Protein AF-A0A3M1Y0R7-F1 (afdb_monomer)

Sequence (346 aa):
MGFRPLVYRLARARGLTGWVSNGTDGVHIEIDGNTSVAEALLADIRSACPPTARITGHEITAAPVGAEYPDFRIVESTANVSVSLLLTPDIALCPRCRQELTEAGNRREGYPFVTCTQCGPRYSIIRDLPYDRPLTTMAPFALCVDCQTEYDDPADRRFFSQTNSCPHCAVPLRWTVAGNAPQTGEAEDLIAAAVDSLEAGNIVAVKGIGGYLLCCDATRPGPVARLRSRKQRPAKPFAVLYPDLGMLAGDVALTPAARPLLTGPVSPVLLLPLRPQPQHVDAEGVAPGLDHLGVMLPYAPLLQRLSSRFGRPLVATSANVSGSPMIHRDATAQQELAGLADAWLG

Radius of gyration: 22.74 Å; Cα contacts (8 Å, |Δi|>4): 669; chains: 1; bounding box: 57×39×67 Å

Structure (mmCIF, N/CA/C/O backbone):
data_AF-A0A3M1Y0R7-F1
#
_entry.id   AF-A0A3M1Y0R7-F1
#
loop_
_atom_site.group_PDB
_atom_site.id
_atom_site.type_symbol
_atom_site.label_atom_id
_atom_site.label_alt_id
_atom_site.label_comp_id
_atom_site.label_asym_id
_atom_site.label_entity_id
_atom_site.label_seq_id
_atom_site.pdbx_PDB_ins_code
_atom_site.Cartn_x
_atom_site.Cartn_y
_atom_site.Cartn_z
_atom_site.occupancy
_atom_site.B_iso_or_equiv
_atom_site.auth_seq_id
_atom_site.auth_comp_id
_atom_site.auth_asym_id
_atom_site.auth_atom_id
_atom_site.pdbx_PDB_model_num
ATOM 1 N N . MET A 1 1 ? 10.231 -2.051 -9.528 1.00 75.06 1 MET A N 1
ATOM 2 C CA . MET A 1 1 ? 10.866 -0.740 -9.246 1.00 75.06 1 MET A CA 1
ATOM 3 C C . MET A 1 1 ? 10.990 0.176 -10.464 1.00 75.06 1 MET A C 1
ATOM 5 O O . MET A 1 1 ? 11.596 1.229 -10.348 1.00 75.06 1 MET A O 1
ATOM 9 N N . GLY A 1 2 ? 10.426 -0.181 -11.628 1.00 80.12 2 GLY A N 1
ATOM 10 C CA . GLY A 1 2 ? 10.527 0.672 -12.820 1.00 80.12 2 GLY A CA 1
ATOM 11 C C . GLY A 1 2 ? 11.930 0.739 -13.434 1.00 80.12 2 GLY A C 1
ATOM 12 O O . GLY A 1 2 ? 12.226 1.704 -14.125 1.00 80.12 2 GLY A O 1
ATOM 13 N N . PHE A 1 3 ? 12.785 -0.263 -13.191 1.00 88.06 3 PHE A N 1
ATOM 14 C CA . PHE A 1 3 ? 14.168 -0.266 -13.683 1.00 88.06 3 PHE A CA 1
ATOM 15 C C . PHE A 1 3 ? 14.236 -0.401 -15.214 1.00 88.06 3 PHE A C 1
ATOM 17 O O . PHE A 1 3 ? 14.883 0.413 -15.857 1.00 88.06 3 PHE A O 1
ATOM 24 N N . ARG A 1 4 ? 13.487 -1.341 -15.815 1.00 90.31 4 ARG A N 1
ATOM 25 C CA . ARG A 1 4 ? 13.365 -1.473 -17.284 1.00 90.31 4 ARG A CA 1
ATOM 26 C C . ARG A 1 4 ? 12.913 -0.152 -17.956 1.00 90.31 4 ARG A C 1
ATOM 28 O O . ARG A 1 4 ? 13.639 0.333 -18.818 1.00 90.31 4 ARG A O 1
ATOM 35 N N . PRO A 1 5 ? 11.824 0.512 -17.501 1.00 89.25 5 PRO A N 1
ATOM 36 C CA . PRO A 1 5 ? 11.472 1.876 -17.918 1.00 89.25 5 PRO A CA 1
ATOM 37 C C . PRO A 1 5 ? 12.583 2.919 -17.806 1.00 89.25 5 PRO A C 1
ATOM 39 O O . PRO A 1 5 ? 12.725 3.760 -18.689 1.00 89.25 5 PRO A O 1
ATOM 42 N N . LEU A 1 6 ? 13.343 2.907 -16.705 1.00 90.94 6 LEU A N 1
ATOM 43 C CA . LEU A 1 6 ? 14.446 3.843 -16.501 1.00 90.94 6 LEU A CA 1
ATOM 44 C C . LEU A 1 6 ? 15.524 3.647 -17.566 1.00 90.94 6 LEU A C 1
ATOM 46 O O . LEU A 1 6 ? 15.875 4.606 -18.246 1.00 90.94 6 LEU A O 1
ATOM 50 N N . VAL A 1 7 ? 16.005 2.411 -17.722 1.00 93.81 7 VAL A N 1
ATOM 51 C CA . VAL A 1 7 ? 17.047 2.061 -18.696 1.00 93.81 7 VAL A CA 1
ATOM 52 C C . VAL A 1 7 ? 16.595 2.412 -20.107 1.00 93.81 7 VAL A C 1
ATOM 54 O O . VAL A 1 7 ? 17.333 3.079 -20.821 1.00 93.81 7 VAL A O 1
ATOM 57 N N . TYR A 1 8 ? 15.361 2.053 -20.475 1.00 93.88 8 TYR A N 1
ATOM 58 C CA . TYR A 1 8 ? 14.787 2.392 -21.776 1.00 93.88 8 TYR A CA 1
ATOM 59 C C . TYR A 1 8 ? 14.847 3.897 -22.061 1.00 93.88 8 TYR A C 1
ATOM 61 O O . TYR A 1 8 ? 15.348 4.311 -23.105 1.00 93.88 8 TYR A O 1
ATOM 69 N N . ARG A 1 9 ? 14.380 4.738 -21.127 1.00 92.62 9 ARG A N 1
ATOM 70 C CA . ARG A 1 9 ? 14.390 6.196 -21.321 1.00 92.62 9 ARG A CA 1
ATOM 71 C C . ARG A 1 9 ? 15.806 6.751 -21.445 1.00 92.62 9 ARG A C 1
ATOM 73 O O . ARG A 1 9 ? 16.037 7.600 -22.299 1.00 92.62 9 ARG A O 1
ATOM 80 N N . LEU A 1 10 ? 16.737 6.276 -20.617 1.00 94.56 10 LEU A N 1
ATOM 81 C CA . LEU A 1 10 ? 18.133 6.720 -20.651 1.00 94.56 10 LEU A CA 1
ATOM 82 C C . LEU A 1 10 ? 18.826 6.305 -21.954 1.00 94.56 10 LEU A C 1
ATOM 84 O O . LEU A 1 10 ? 19.462 7.136 -22.596 1.00 94.56 10 LEU A O 1
ATOM 88 N N . ALA A 1 11 ? 18.643 5.059 -22.392 1.00 94.44 11 ALA A N 1
ATOM 89 C CA . ALA A 1 11 ? 19.196 4.568 -23.648 1.00 94.44 11 ALA A CA 1
ATOM 90 C C . ALA A 1 11 ? 18.662 5.365 -24.849 1.00 94.44 11 ALA A C 1
ATOM 92 O O . ALA A 1 11 ? 19.442 5.850 -25.669 1.00 94.44 11 ALA A O 1
ATOM 93 N N . ARG A 1 12 ? 17.344 5.607 -24.900 1.00 93.00 12 ARG A N 1
ATOM 94 C CA . ARG A 1 12 ? 16.712 6.428 -25.946 1.00 93.00 12 ARG A CA 1
ATOM 95 C C . ARG A 1 12 ? 17.199 7.876 -25.933 1.00 93.00 12 ARG A C 1
ATOM 97 O O . ARG A 1 12 ? 17.453 8.424 -27.000 1.00 93.00 12 ARG A O 1
ATOM 104 N N . ALA A 1 13 ? 17.371 8.484 -24.758 1.00 92.50 13 ALA A N 1
ATOM 105 C CA . ALA A 1 13 ? 17.893 9.848 -24.635 1.00 92.50 13 ALA A CA 1
ATOM 106 C C . ALA A 1 13 ? 19.333 9.984 -25.164 1.00 92.50 13 ALA A C 1
ATOM 108 O O . ALA A 1 13 ? 19.720 11.055 -25.626 1.00 92.50 13 ALA A O 1
ATOM 109 N N . ARG A 1 14 ? 20.107 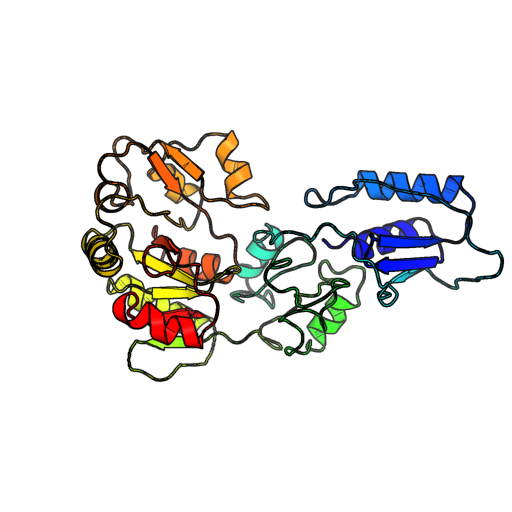8.894 -25.133 1.00 93.19 14 ARG A N 1
ATOM 110 C CA . ARG A 1 14 ? 21.469 8.812 -25.681 1.00 93.19 14 ARG A CA 1
ATOM 111 C C . ARG A 1 14 ? 21.518 8.350 -27.143 1.00 93.19 14 ARG A C 1
ATOM 113 O O . ARG A 1 14 ? 22.609 8.222 -27.687 1.00 93.19 14 ARG A O 1
ATOM 120 N N . GLY A 1 15 ? 20.369 8.092 -27.773 1.00 93.38 15 GLY A N 1
ATOM 121 C CA . GLY A 1 15 ? 20.300 7.576 -29.142 1.00 93.38 15 GLY A CA 1
ATOM 122 C C . GLY A 1 15 ? 20.846 6.153 -29.297 1.00 93.38 15 GLY A C 1
ATOM 123 O O . GLY A 1 15 ? 21.260 5.789 -30.391 1.00 93.38 15 GLY A O 1
ATOM 124 N N . LEU A 1 16 ? 20.876 5.370 -28.215 1.00 94.19 16 LEU A N 1
ATOM 125 C CA . LEU A 1 16 ? 21.361 3.991 -28.236 1.00 94.19 16 LEU A CA 1
ATOM 126 C C . LEU A 1 16 ? 20.300 3.044 -28.799 1.00 94.19 16 LEU A C 1
ATOM 128 O O . LEU A 1 16 ? 19.096 3.281 -28.656 1.00 94.19 16 LEU A O 1
ATOM 132 N N . THR A 1 17 ? 20.771 1.953 -29.390 1.00 94.06 17 THR A N 1
ATOM 133 C CA . THR A 1 17 ? 19.993 0.799 -29.851 1.00 94.06 17 THR A CA 1
ATOM 134 C C . THR A 1 17 ? 20.375 -0.428 -29.022 1.00 94.06 17 THR A C 1
ATOM 136 O O . THR A 1 17 ? 21.456 -0.454 -28.432 1.00 94.06 17 THR A O 1
ATOM 139 N N . GLY A 1 18 ? 19.463 -1.392 -28.871 1.00 93.56 18 GLY A N 1
ATOM 140 C CA . GLY A 1 18 ? 19.661 -2.547 -27.990 1.00 93.56 18 GLY A CA 1
ATOM 141 C C . GLY A 1 18 ? 18.400 -3.005 -27.263 1.00 93.56 18 GLY A C 1
ATOM 142 O O . GLY A 1 18 ? 17.274 -2.819 -27.734 1.00 93.56 18 GLY A O 1
ATOM 143 N N . TRP A 1 19 ? 18.563 -3.595 -26.082 1.00 93.56 19 TRP A N 1
ATOM 144 C CA . TRP A 1 19 ? 17.434 -4.040 -25.276 1.00 93.56 19 TRP A CA 1
ATOM 145 C C . TRP A 1 19 ? 17.707 -4.048 -23.770 1.00 93.56 19 TRP A C 1
ATOM 147 O O . TRP A 1 19 ? 18.843 -4.035 -23.302 1.00 93.56 19 TRP A O 1
ATOM 157 N N . VAL A 1 20 ? 16.624 -4.080 -22.992 1.00 93.81 20 VAL A N 1
ATOM 158 C CA . VAL A 1 20 ? 16.647 -4.337 -21.548 1.00 93.81 20 VAL A CA 1
ATOM 159 C C . VAL A 1 20 ? 15.619 -5.399 -21.171 1.00 93.81 20 VAL A C 1
ATOM 161 O O . VAL A 1 20 ? 14.480 -5.365 -21.642 1.00 93.81 20 VAL A O 1
ATOM 164 N N . SER A 1 21 ? 16.006 -6.319 -20.289 1.00 89.75 21 SER A N 1
ATOM 165 C CA . SER A 1 21 ? 15.162 -7.419 -19.818 1.00 89.75 21 SER A CA 1
ATOM 166 C C . SER A 1 21 ? 15.374 -7.711 -18.330 1.00 89.75 21 SER A C 1
ATOM 168 O O . SER A 1 21 ? 16.429 -7.409 -17.769 1.00 89.75 21 SER A O 1
ATOM 170 N N . ASN A 1 22 ? 14.367 -8.287 -17.668 1.00 84.44 22 ASN A N 1
ATOM 171 C CA . ASN A 1 22 ? 14.551 -8.860 -16.333 1.00 84.44 22 ASN A CA 1
ATOM 172 C C . ASN A 1 22 ? 14.991 -10.324 -16.480 1.00 84.44 22 ASN A C 1
ATOM 174 O O . ASN A 1 22 ? 14.359 -11.082 -17.208 1.00 84.44 22 ASN A O 1
ATOM 178 N N . GLY A 1 23 ? 16.023 -10.725 -15.743 1.00 80.94 23 GLY A N 1
ATOM 179 C CA . GLY A 1 23 ? 16.415 -12.123 -15.561 1.00 80.94 23 GLY A CA 1
ATOM 180 C C . GLY A 1 23 ? 16.156 -12.600 -14.131 1.00 80.94 23 GLY A C 1
ATOM 181 O O . GLY A 1 23 ? 15.596 -11.878 -13.302 1.00 80.94 23 GLY A O 1
ATOM 182 N N . THR A 1 24 ? 16.586 -13.822 -13.822 1.00 77.62 24 THR A N 1
ATOM 183 C CA . THR A 1 24 ? 16.519 -14.415 -12.471 1.00 77.62 24 THR A CA 1
ATOM 184 C C . THR A 1 24 ? 17.716 -14.055 -11.583 1.00 77.62 24 THR A C 1
ATOM 186 O O . THR A 1 24 ? 17.757 -14.427 -10.411 1.00 77.62 24 THR A O 1
ATOM 189 N N . ASP A 1 25 ? 18.680 -13.319 -12.124 1.00 81.88 25 ASP A N 1
ATOM 190 C CA . ASP A 1 25 ? 19.950 -12.884 -11.531 1.00 81.88 25 ASP A CA 1
ATOM 191 C C . ASP A 1 25 ? 20.160 -11.358 -11.613 1.00 81.88 25 ASP A C 1
ATOM 193 O O . ASP A 1 25 ? 21.101 -10.825 -11.029 1.00 81.88 25 ASP A O 1
ATOM 197 N N . GLY A 1 26 ? 19.261 -10.622 -12.273 1.00 84.69 26 GLY A N 1
ATOM 198 C CA . GLY A 1 26 ? 19.310 -9.166 -12.310 1.00 84.69 26 GLY A CA 1
ATOM 199 C C . GLY A 1 26 ? 18.540 -8.556 -13.472 1.00 84.69 26 GLY A C 1
ATOM 200 O O . GLY A 1 26 ? 17.556 -9.108 -13.963 1.00 84.69 26 GLY A O 1
ATOM 201 N N . VAL A 1 27 ? 18.985 -7.372 -13.885 1.00 88.88 27 VAL A N 1
ATOM 202 C CA . VAL A 1 27 ? 18.524 -6.704 -15.104 1.00 88.88 27 VAL A CA 1
ATOM 203 C C . VAL A 1 27 ? 19.630 -6.833 -16.137 1.00 88.88 27 VAL A C 1
ATOM 205 O O . VAL A 1 27 ? 20.755 -6.411 -15.876 1.00 88.88 27 VAL A O 1
ATOM 208 N N . HIS A 1 28 ? 19.291 -7.380 -17.298 1.00 91.62 28 HIS A N 1
ATOM 209 C CA . HIS A 1 28 ? 20.201 -7.532 -18.429 1.00 91.62 28 HIS A CA 1
ATOM 210 C C . HIS A 1 28 ? 19.982 -6.389 -19.406 1.00 91.62 28 HIS A C 1
ATOM 212 O O . HIS A 1 28 ? 18.836 -6.031 -19.695 1.00 91.62 28 HIS A O 1
ATOM 218 N N . ILE A 1 29 ? 21.076 -5.792 -19.865 1.00 93.81 29 ILE A N 1
ATOM 219 C CA . ILE A 1 29 ? 21.077 -4.659 -20.786 1.00 93.81 29 ILE A CA 1
ATOM 220 C C . ILE A 1 29 ? 22.089 -4.972 -21.876 1.00 93.81 29 ILE A C 1
ATOM 222 O O . ILE A 1 29 ? 23.258 -5.198 -21.572 1.00 93.81 29 ILE A O 1
ATOM 226 N N . GLU A 1 30 ? 21.650 -4.928 -23.123 1.00 93.44 30 GLU A N 1
ATOM 227 C CA . GLU A 1 30 ? 22.532 -4.994 -24.281 1.00 93.44 30 GLU A CA 1
ATOM 228 C C . GLU A 1 30 ? 22.371 -3.714 -25.092 1.00 93.44 30 GLU A C 1
ATOM 230 O O . GLU A 1 30 ? 21.258 -3.208 -25.244 1.00 93.44 30 GLU A O 1
ATOM 235 N N . ILE A 1 31 ? 23.484 -3.163 -25.567 1.00 93.19 31 ILE A N 1
ATOM 236 C CA . ILE A 1 31 ? 23.508 -1.950 -26.380 1.00 93.19 31 ILE A CA 1
ATOM 237 C C . ILE A 1 31 ? 24.529 -2.082 -27.501 1.00 93.19 31 ILE A C 1
ATOM 239 O O . ILE A 1 31 ? 25.596 -2.665 -27.301 1.00 93.19 31 ILE A O 1
ATOM 243 N N . ASP A 1 32 ? 24.247 -1.442 -28.630 1.00 90.25 32 ASP A N 1
ATOM 244 C CA . ASP A 1 32 ? 25.264 -1.203 -29.647 1.00 90.25 32 ASP A CA 1
ATOM 245 C C . ASP A 1 32 ? 26.199 -0.083 -29.182 1.00 90.25 32 ASP A C 1
ATOM 247 O O . ASP A 1 32 ? 25.781 1.045 -28.898 1.00 90.25 32 ASP A O 1
ATOM 251 N N . GLY A 1 33 ? 27.491 -0.387 -29.091 1.00 88.19 33 GLY A N 1
ATOM 252 C CA . GLY A 1 33 ? 28.496 0.586 -28.688 1.00 88.19 33 GLY A CA 1
ATOM 253 C C . GLY A 1 33 ? 29.790 -0.045 -28.194 1.00 88.19 33 GLY A C 1
ATOM 254 O O . GLY A 1 33 ? 29.957 -1.260 -28.159 1.00 88.19 33 GLY A O 1
ATOM 255 N N . ASN A 1 34 ? 30.730 0.814 -27.806 1.00 90.00 34 ASN A N 1
ATOM 256 C CA . ASN A 1 34 ? 31.957 0.395 -27.135 1.00 90.00 34 ASN A CA 1
ATOM 257 C C . ASN A 1 34 ? 31.814 0.514 -25.607 1.00 90.00 34 ASN A C 1
ATOM 259 O O . ASN A 1 34 ? 30.833 1.055 -25.092 1.00 90.00 34 ASN A O 1
ATOM 263 N N . THR A 1 35 ? 32.831 0.063 -24.874 1.00 91.06 35 THR A N 1
ATOM 264 C CA . THR A 1 35 ? 32.852 0.105 -23.404 1.00 91.06 35 THR A CA 1
ATOM 265 C C . THR A 1 35 ? 32.584 1.501 -22.835 1.00 91.06 35 THR A C 1
ATOM 267 O O . THR A 1 35 ? 31.848 1.624 -21.864 1.00 91.06 35 THR A O 1
ATOM 270 N N . SER A 1 36 ? 33.092 2.565 -23.466 1.00 94.06 36 SER A N 1
ATOM 271 C CA . SER A 1 36 ? 32.875 3.942 -22.996 1.00 94.06 36 SER A CA 1
ATOM 272 C C . SER A 1 36 ? 31.401 4.361 -23.079 1.00 94.06 36 SER A C 1
ATOM 274 O O . SER A 1 36 ? 30.894 5.041 -22.185 1.00 94.06 36 SER A O 1
ATOM 276 N N . VAL A 1 37 ? 30.681 3.914 -24.114 1.00 94.19 37 VAL A N 1
ATOM 277 C CA . VAL A 1 37 ? 29.232 4.136 -24.237 1.00 94.19 37 VAL A CA 1
ATOM 278 C C . VAL A 1 37 ? 28.473 3.407 -23.123 1.00 94.19 37 VAL A C 1
ATOM 280 O O . VAL A 1 37 ? 27.592 4.002 -22.496 1.00 94.19 37 VAL A O 1
ATOM 283 N N . ALA A 1 38 ? 28.848 2.157 -22.833 1.00 93.94 38 ALA A N 1
ATOM 284 C CA . ALA A 1 38 ? 28.246 1.361 -21.762 1.00 93.94 38 ALA A CA 1
ATOM 285 C C . ALA A 1 38 ? 28.494 1.964 -20.370 1.00 93.94 38 ALA A C 1
ATOM 287 O O . ALA A 1 38 ? 27.564 2.094 -19.572 1.00 93.94 38 ALA A O 1
ATOM 288 N N . GLU A 1 39 ? 29.723 2.400 -20.090 1.00 95.56 39 GLU A N 1
ATOM 289 C CA . GLU A 1 39 ? 30.086 3.067 -18.835 1.00 95.56 39 GLU A CA 1
ATOM 290 C C . GLU A 1 39 ? 29.300 4.363 -18.626 1.00 95.56 39 GLU A C 1
ATOM 292 O O . GLU A 1 39 ? 28.837 4.645 -17.517 1.00 95.56 39 GLU A O 1
ATOM 297 N N . ALA A 1 40 ? 29.097 5.138 -19.691 1.00 95.62 40 ALA A N 1
ATOM 298 C CA . ALA A 1 40 ? 28.347 6.380 -19.607 1.00 95.62 40 ALA A CA 1
ATOM 299 C C . ALA A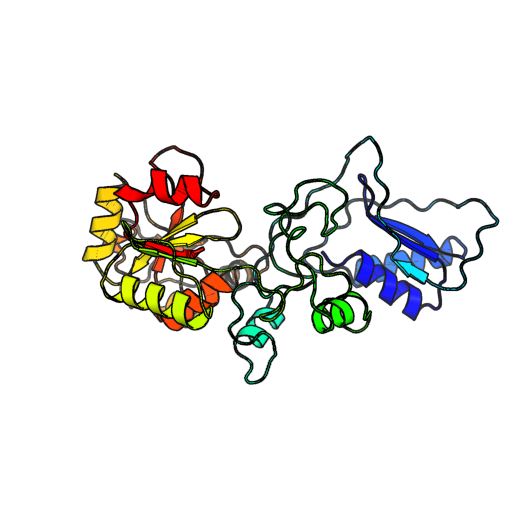 1 40 ? 26.843 6.143 -19.376 1.00 95.62 40 ALA A C 1
ATOM 301 O O . ALA A 1 40 ? 26.234 6.846 -18.569 1.00 95.62 40 ALA A O 1
ATOM 302 N N . LEU A 1 41 ? 26.246 5.123 -20.008 1.00 96.12 41 LEU A N 1
ATOM 303 C CA . LEU A 1 41 ? 24.870 4.711 -19.705 1.00 96.12 41 LEU A CA 1
ATOM 304 C C . LEU A 1 41 ? 24.738 4.230 -18.250 1.00 96.12 41 LEU A C 1
ATOM 306 O O . LEU A 1 41 ? 23.785 4.590 -17.560 1.00 96.12 41 LEU A O 1
ATOM 310 N N . LEU A 1 42 ? 25.701 3.451 -17.754 1.00 95.00 42 LEU A N 1
ATOM 311 C CA . LEU A 1 42 ? 25.715 2.999 -16.364 1.00 95.00 42 LEU A CA 1
ATOM 312 C C . LEU A 1 42 ? 25.807 4.171 -15.374 1.00 95.00 42 LEU A C 1
ATOM 314 O O . LEU A 1 42 ? 25.147 4.142 -14.331 1.00 95.00 42 LEU A O 1
ATOM 318 N N . ALA A 1 43 ? 26.609 5.193 -15.678 1.00 94.50 43 ALA A N 1
ATOM 319 C CA . ALA A 1 43 ? 26.705 6.399 -14.858 1.00 94.50 43 ALA A CA 1
ATOM 320 C C . ALA A 1 43 ? 25.347 7.114 -14.754 1.00 94.50 43 ALA A C 1
ATOM 322 O O . ALA A 1 43 ? 24.914 7.445 -13.645 1.00 94.50 43 ALA A O 1
ATOM 323 N N . ASP A 1 44 ? 24.634 7.258 -15.874 1.00 94.62 44 ASP A N 1
ATOM 324 C CA . ASP A 1 44 ? 23.283 7.824 -15.892 1.00 94.62 44 ASP A CA 1
ATOM 325 C C . ASP A 1 44 ? 22.298 6.968 -15.089 1.00 94.62 44 ASP A C 1
ATOM 327 O O . ASP A 1 44 ? 21.529 7.497 -14.287 1.00 94.62 44 ASP A O 1
ATOM 331 N N . ILE A 1 45 ? 22.342 5.640 -15.253 1.00 94.12 45 ILE A N 1
ATOM 332 C CA . ILE A 1 45 ? 21.486 4.705 -14.508 1.00 94.12 45 ILE A CA 1
ATOM 333 C C . ILE A 1 45 ? 21.707 4.865 -13.002 1.00 94.12 45 ILE A C 1
ATOM 335 O O . ILE A 1 45 ? 20.742 4.917 -12.239 1.00 94.12 45 ILE A O 1
ATOM 339 N N . ARG A 1 46 ? 22.965 4.969 -12.558 1.00 92.19 46 ARG A N 1
ATOM 340 C CA . ARG A 1 46 ? 23.304 5.180 -11.143 1.00 92.19 46 ARG A CA 1
ATOM 341 C C . ARG A 1 46 ? 22.804 6.524 -10.630 1.00 92.19 46 ARG A C 1
ATOM 343 O O . ARG A 1 46 ? 22.286 6.582 -9.519 1.00 92.19 46 ARG A O 1
ATOM 350 N N . SER A 1 47 ? 22.941 7.579 -11.431 1.00 91.12 47 SER A N 1
ATOM 351 C CA . SER A 1 47 ? 22.502 8.929 -11.070 1.00 91.12 47 SER A CA 1
ATOM 352 C C . SER A 1 47 ? 20.976 9.046 -10.989 1.00 91.12 47 SER A C 1
ATOM 354 O O . SER A 1 47 ? 20.448 9.659 -10.064 1.00 91.12 47 SER A O 1
ATOM 356 N N . ALA A 1 48 ? 20.258 8.412 -11.917 1.00 89.50 48 ALA A N 1
ATOM 357 C CA . ALA A 1 48 ? 18.804 8.493 -12.037 1.00 89.50 48 ALA A CA 1
ATOM 358 C C . ALA A 1 48 ? 18.052 7.350 -11.323 1.00 89.50 48 ALA A C 1
ATOM 360 O O . ALA A 1 48 ? 16.831 7.221 -11.465 1.00 89.50 48 ALA A O 1
ATOM 361 N N . CYS A 1 49 ? 18.761 6.501 -10.572 1.00 84.25 49 CYS A N 1
ATOM 362 C CA . CYS A 1 49 ? 18.180 5.360 -9.876 1.00 84.25 49 CYS A CA 1
ATOM 363 C C . CYS A 1 49 ? 17.118 5.832 -8.858 1.00 84.25 49 CYS A C 1
ATOM 365 O O . CYS A 1 49 ? 17.400 6.720 -8.048 1.00 84.25 49 CYS A O 1
ATOM 367 N N . PRO A 1 50 ? 15.896 5.262 -8.855 1.00 75.62 50 PRO A N 1
ATOM 368 C CA . PRO A 1 50 ? 14.885 5.610 -7.867 1.00 75.62 50 PRO A CA 1
ATOM 369 C C . PRO A 1 50 ? 15.409 5.395 -6.440 1.00 75.62 50 PRO A C 1
ATOM 371 O O . PRO A 1 50 ? 16.113 4.415 -6.213 1.00 75.62 50 PRO A O 1
ATOM 374 N N . PRO A 1 51 ? 14.987 6.196 -5.443 1.00 72.81 51 PRO A N 1
ATOM 375 C CA . PRO A 1 51 ? 15.408 6.016 -4.046 1.00 72.81 51 PRO A CA 1
ATOM 376 C C . PRO A 1 51 ? 15.104 4.630 -3.459 1.00 72.81 51 PRO A C 1
ATOM 378 O O . PRO A 1 51 ? 15.689 4.225 -2.461 1.00 72.81 51 PRO A O 1
ATOM 381 N N . THR A 1 52 ? 14.158 3.907 -4.058 1.00 75.50 52 THR A N 1
ATOM 382 C CA . THR A 1 52 ? 13.787 2.543 -3.669 1.00 75.50 52 THR A CA 1
ATOM 383 C C . THR A 1 52 ? 14.689 1.474 -4.281 1.00 75.50 52 THR A C 1
ATOM 385 O O . THR A 1 52 ? 14.666 0.336 -3.822 1.00 75.50 52 THR A O 1
ATOM 388 N N . ALA A 1 53 ? 15.492 1.818 -5.290 1.00 83.00 53 ALA A N 1
ATOM 389 C CA . ALA A 1 53 ? 16.364 0.903 -6.000 1.00 83.00 53 ALA A CA 1
ATOM 390 C C . ALA A 1 53 ? 17.818 1.014 -5.533 1.00 83.00 53 ALA A C 1
ATOM 392 O O . ALA A 1 53 ? 18.377 2.097 -5.386 1.00 83.00 53 ALA A O 1
ATOM 393 N N . ARG A 1 54 ? 18.445 -0.145 -5.322 1.00 83.19 54 ARG A N 1
ATOM 394 C CA . ARG A 1 54 ? 19.847 -0.257 -4.922 1.00 83.19 54 ARG A CA 1
ATOM 395 C C . ARG A 1 54 ? 20.556 -1.233 -5.848 1.00 83.19 54 ARG A C 1
ATOM 397 O O . ARG A 1 54 ? 20.208 -2.408 -5.886 1.00 83.19 54 ARG A O 1
ATOM 404 N N . ILE A 1 55 ? 21.553 -0.734 -6.568 1.00 87.38 55 ILE A N 1
ATOM 405 C CA . ILE A 1 55 ? 22.432 -1.547 -7.411 1.00 87.38 55 ILE A CA 1
ATOM 406 C C . ILE A 1 55 ? 23.505 -2.150 -6.498 1.00 87.38 55 ILE A C 1
ATOM 408 O O . ILE A 1 55 ? 24.241 -1.413 -5.842 1.00 87.38 55 ILE A O 1
ATOM 412 N N . THR A 1 56 ? 23.557 -3.479 -6.402 1.00 87.81 56 THR A N 1
ATOM 413 C CA . THR A 1 56 ? 24.503 -4.212 -5.536 1.00 87.81 56 THR A CA 1
ATOM 414 C C . THR A 1 56 ? 25.776 -4.633 -6.263 1.00 87.81 56 THR A C 1
ATOM 416 O O . THR A 1 56 ? 26.814 -4.786 -5.629 1.00 87.81 56 THR A O 1
ATOM 419 N N . GLY A 1 57 ? 25.703 -4.785 -7.583 1.00 89.56 57 GLY A N 1
ATOM 420 C CA . GLY A 1 57 ? 26.804 -5.160 -8.456 1.00 89.56 57 GLY A CA 1
ATOM 421 C C . GLY A 1 57 ? 26.479 -4.792 -9.900 1.00 89.56 57 GLY A C 1
ATOM 422 O O . GLY A 1 57 ? 25.342 -4.442 -10.218 1.00 89.56 57 GLY A O 1
ATOM 423 N N . HIS A 1 58 ? 27.494 -4.814 -10.752 1.00 92.81 58 HIS A N 1
ATOM 424 C CA . HIS A 1 58 ? 27.363 -4.671 -12.199 1.00 92.81 58 HIS A CA 1
ATOM 425 C C . HIS A 1 58 ? 28.565 -5.348 -12.851 1.00 92.81 58 HIS A C 1
ATOM 427 O O . HIS A 1 58 ? 29.643 -5.390 -12.256 1.00 92.81 58 HIS A O 1
ATOM 433 N N . GLU A 1 59 ? 28.375 -5.819 -14.072 1.00 93.44 59 GLU A N 1
ATOM 434 C CA . GLU A 1 59 ? 29.425 -6.346 -14.929 1.00 93.44 59 GLU A CA 1
ATOM 435 C C . GLU A 1 59 ? 29.164 -5.828 -16.345 1.00 93.44 59 GLU A C 1
ATOM 437 O O . GLU A 1 59 ? 28.009 -5.683 -16.746 1.00 93.44 59 GLU A O 1
ATOM 442 N N . ILE A 1 60 ? 30.226 -5.485 -17.072 1.00 94.06 60 ILE A N 1
ATOM 443 C CA . ILE A 1 60 ? 30.151 -5.070 -18.474 1.00 94.06 60 ILE A CA 1
ATOM 444 C C . ILE A 1 60 ? 31.036 -6.028 -19.258 1.00 94.06 60 ILE A C 1
ATOM 446 O O . ILE A 1 60 ? 32.242 -6.098 -19.020 1.00 94.06 60 ILE A O 1
ATOM 450 N N . THR A 1 61 ? 30.438 -6.749 -20.197 1.00 92.62 61 THR A N 1
ATOM 451 C CA . THR A 1 61 ? 31.127 -7.688 -21.083 1.00 92.62 61 THR A CA 1
ATOM 452 C C . THR A 1 61 ? 30.805 -7.359 -22.536 1.00 92.62 61 THR A C 1
ATOM 454 O O . THR A 1 61 ? 29.787 -6.739 -22.841 1.00 92.62 61 THR A O 1
ATOM 457 N N . ALA A 1 62 ? 31.704 -7.731 -23.447 1.00 90.50 62 ALA A N 1
ATOM 458 C CA . ALA A 1 62 ? 31.447 -7.595 -24.873 1.00 90.50 62 ALA A CA 1
ATOM 459 C C . ALA A 1 62 ? 30.480 -8.697 -25.329 1.00 90.50 62 ALA A C 1
ATOM 461 O O . ALA A 1 62 ? 30.758 -9.882 -25.133 1.00 90.50 62 ALA A O 1
ATOM 462 N N . ALA A 1 63 ? 29.368 -8.305 -25.948 1.00 85.00 63 ALA A N 1
ATOM 463 C CA . ALA A 1 63 ? 28.459 -9.230 -26.615 1.00 85.00 63 ALA A CA 1
ATOM 464 C C . ALA A 1 63 ? 29.042 -9.694 -27.971 1.00 85.00 63 ALA A C 1
ATOM 466 O O . ALA A 1 63 ? 29.902 -9.009 -28.539 1.00 85.00 63 ALA A O 1
ATOM 467 N N . PRO A 1 64 ? 28.613 -10.854 -28.507 1.00 80.44 64 PRO A N 1
ATOM 468 C CA . PRO A 1 64 ? 29.024 -11.307 -29.833 1.00 80.44 64 PRO A CA 1
ATOM 469 C C . PRO A 1 64 ? 28.704 -10.273 -30.922 1.00 80.44 64 PRO A C 1
ATOM 471 O O . PRO A 1 64 ? 27.609 -9.720 -30.973 1.00 80.44 64 PRO A O 1
ATOM 474 N N . VAL A 1 65 ? 29.657 -10.044 -31.826 1.00 68.69 65 VAL A N 1
ATOM 475 C CA . VAL A 1 65 ? 29.483 -9.133 -32.966 1.00 68.69 65 VAL A CA 1
ATOM 476 C C . VAL A 1 65 ? 28.462 -9.727 -33.944 1.00 68.69 65 VAL A C 1
ATOM 478 O O . VAL A 1 65 ? 28.638 -10.863 -34.382 1.00 68.69 65 VAL A O 1
ATOM 481 N N . GLY A 1 66 ? 27.430 -8.961 -34.314 1.00 65.00 66 GLY A N 1
ATOM 482 C CA . GLY A 1 66 ? 26.482 -9.339 -35.374 1.00 65.00 66 GLY A CA 1
ATOM 483 C C . GLY A 1 66 ? 24.999 -9.157 -35.051 1.00 65.00 66 GLY A C 1
ATOM 484 O O . GLY A 1 66 ? 24.172 -9.388 -35.930 1.00 65.00 66 GLY A O 1
ATOM 485 N N . ALA A 1 67 ? 24.644 -8.743 -33.833 1.00 71.44 67 ALA A N 1
ATOM 486 C CA . ALA A 1 67 ? 23.303 -8.242 -33.564 1.00 71.44 67 ALA A CA 1
ATOM 487 C C . ALA A 1 67 ? 23.201 -6.794 -34.066 1.00 71.44 67 ALA A C 1
ATOM 489 O O . ALA A 1 67 ? 24.003 -5.952 -33.680 1.00 71.44 67 ALA A O 1
ATOM 490 N N . GLU A 1 68 ? 22.248 -6.520 -34.955 1.00 78.00 68 GLU A N 1
ATOM 491 C CA . GLU A 1 68 ? 21.867 -5.154 -35.314 1.00 78.00 68 GLU A CA 1
ATOM 492 C C . GLU A 1 68 ? 20.525 -4.844 -34.662 1.00 78.00 68 GLU A C 1
ATOM 494 O O . GLU A 1 68 ? 19.525 -5.532 -34.901 1.00 78.00 68 GLU A O 1
ATOM 499 N N . TYR A 1 69 ? 20.495 -3.794 -33.845 1.00 85.25 69 TYR A N 1
ATOM 500 C CA . TYR A 1 69 ? 19.274 -3.346 -33.200 1.00 85.25 69 TYR A CA 1
ATOM 501 C C . TYR A 1 69 ? 18.737 -2.101 -33.920 1.00 85.25 69 TYR A C 1
ATOM 503 O O . TYR A 1 69 ? 19.411 -1.074 -33.962 1.00 85.25 69 TYR A O 1
ATOM 511 N N . PRO A 1 70 ? 17.517 -2.134 -34.491 1.00 85.44 70 PRO A N 1
ATOM 512 C CA . PRO A 1 70 ? 16.957 -0.966 -35.177 1.00 85.44 70 PRO A CA 1
ATOM 513 C C . PRO A 1 70 ? 16.547 0.155 -34.205 1.00 85.44 70 PRO A C 1
ATOM 515 O O . PRO A 1 70 ? 16.365 1.306 -34.599 1.00 85.44 70 PRO A O 1
ATOM 518 N N . ASP A 1 71 ? 16.349 -0.184 -32.934 1.00 91.06 71 ASP A N 1
ATOM 519 C CA . ASP A 1 71 ? 15.909 0.682 -31.848 1.00 91.06 71 ASP A CA 1
ATOM 520 C C . ASP A 1 71 ? 16.359 0.101 -30.494 1.00 91.06 71 ASP A C 1
ATOM 522 O O . ASP A 1 71 ? 17.078 -0.894 -30.434 1.00 91.06 71 ASP A O 1
ATOM 526 N N . PHE A 1 72 ? 15.971 0.751 -29.392 1.00 93.62 72 PHE A N 1
ATOM 527 C CA . PHE A 1 72 ? 16.145 0.205 -28.047 1.00 93.62 72 PHE A CA 1
ATOM 528 C C . PHE A 1 72 ? 14.798 -0.286 -27.525 1.00 93.62 72 PHE A C 1
ATOM 530 O O . PHE A 1 72 ? 13.847 0.495 -27.533 1.00 93.62 72 PHE A O 1
ATOM 537 N N . ARG A 1 73 ? 14.699 -1.536 -27.056 1.00 92.44 73 ARG A N 1
ATOM 538 C CA . ARG A 1 73 ? 13.423 -2.147 -26.630 1.00 92.44 73 ARG A CA 1
ATOM 539 C C . ARG A 1 73 ? 13.453 -2.694 -25.211 1.00 92.44 73 ARG A C 1
ATOM 541 O O . ARG A 1 73 ? 14.480 -3.132 -24.709 1.00 92.44 73 ARG A O 1
ATOM 548 N N . ILE A 1 74 ? 12.289 -2.719 -24.568 1.00 89.56 74 ILE A N 1
ATOM 549 C CA . ILE A 1 74 ? 12.079 -3.592 -23.411 1.00 89.56 74 ILE A CA 1
ATOM 550 C C . ILE A 1 74 ? 11.592 -4.927 -23.965 1.00 89.56 74 ILE A C 1
ATOM 552 O O . ILE A 1 74 ? 10.543 -4.969 -24.605 1.00 89.56 74 ILE A O 1
ATOM 556 N N . VAL A 1 75 ? 12.366 -5.987 -23.759 1.00 86.75 75 VAL A N 1
ATOM 557 C CA . VAL A 1 75 ? 12.049 -7.325 -24.278 1.00 86.75 75 VAL A CA 1
ATOM 558 C C . VAL A 1 75 ? 11.518 -8.227 -23.170 1.00 86.75 75 VAL A C 1
ATOM 560 O O . VAL A 1 75 ? 11.639 -7.912 -21.981 1.00 86.75 75 VAL A O 1
ATOM 563 N N . GLU A 1 76 ? 10.888 -9.333 -23.570 1.00 76.06 76 GLU A N 1
ATOM 564 C CA . GLU A 1 76 ? 10.369 -10.320 -22.629 1.00 76.06 76 GLU A CA 1
ATOM 565 C C . GLU A 1 76 ? 11.480 -10.884 -21.743 1.00 76.06 76 GLU A C 1
ATOM 567 O O . GLU A 1 76 ? 12.647 -11.017 -22.128 1.00 76.06 76 GLU A O 1
ATOM 572 N N . SER A 1 77 ? 11.091 -11.165 -20.509 1.00 77.56 77 SER A N 1
ATOM 573 C CA . SER A 1 77 ? 11.986 -11.643 -19.472 1.00 77.56 77 SER A CA 1
ATOM 574 C C . SER A 1 77 ? 12.368 -13.107 -19.717 1.00 77.56 77 SER A C 1
ATOM 576 O O . SER A 1 77 ? 11.508 -13.933 -20.022 1.00 77.56 77 SER A O 1
ATOM 578 N N . THR A 1 78 ? 13.649 -13.448 -19.570 1.00 64.25 78 THR A N 1
ATOM 579 C CA . THR A 1 78 ? 14.148 -14.819 -19.757 1.00 64.25 78 THR A CA 1
ATOM 580 C C . THR A 1 78 ? 14.173 -15.569 -18.425 1.00 64.25 78 THR A C 1
ATOM 582 O O . THR A 1 78 ? 14.681 -15.080 -17.413 1.00 64.25 78 THR A O 1
ATOM 585 N N . ALA A 1 79 ? 13.607 -16.776 -18.403 1.00 58.91 79 ALA A N 1
ATOM 586 C CA . ALA A 1 79 ? 13.667 -17.655 -17.241 1.00 58.91 79 ALA A CA 1
ATOM 587 C C . ALA A 1 79 ? 14.961 -18.486 -17.289 1.00 58.91 79 ALA A C 1
ATOM 589 O O . ALA A 1 79 ? 15.096 -19.368 -18.134 1.00 58.91 79 ALA A O 1
ATOM 590 N N . ASN A 1 80 ? 15.904 -18.218 -16.381 1.00 59.41 80 ASN A N 1
ATOM 591 C CA . ASN A 1 80 ? 17.081 -19.062 -16.156 1.00 59.41 80 ASN A CA 1
ATOM 592 C C . ASN A 1 80 ? 16.901 -19.923 -14.892 1.00 59.41 80 ASN A C 1
ATOM 594 O O . ASN A 1 80 ? 16.179 -19.562 -13.966 1.00 59.41 80 ASN A O 1
ATOM 598 N N . VAL A 1 81 ? 17.568 -21.082 -14.855 1.00 55.09 81 VAL A N 1
ATOM 599 C CA . VAL A 1 81 ? 17.323 -22.163 -13.874 1.00 55.09 81 VAL A CA 1
ATOM 600 C C . VAL A 1 81 ? 17.776 -21.814 -12.445 1.00 55.09 81 VAL A C 1
ATOM 602 O O . VAL A 1 81 ? 17.238 -22.350 -11.479 1.00 55.09 81 VAL A O 1
ATOM 605 N N . SER A 1 82 ? 18.739 -20.902 -12.278 1.00 58.03 82 SER A N 1
ATOM 606 C CA . SER A 1 82 ? 19.204 -20.448 -10.962 1.00 58.03 82 SER A CA 1
ATOM 607 C C . SER A 1 82 ? 18.657 -19.061 -10.628 1.00 58.03 82 SER A C 1
ATOM 609 O O . SER A 1 82 ? 18.923 -18.088 -11.336 1.00 58.03 82 SER A O 1
ATOM 611 N N . VAL A 1 83 ? 17.920 -18.964 -9.521 1.00 58.12 83 VAL A N 1
ATOM 612 C CA . VAL A 1 83 ? 17.426 -17.694 -8.980 1.00 58.12 83 VAL A CA 1
ATOM 613 C C . VAL A 1 83 ? 18.458 -17.129 -8.008 1.00 58.12 83 VAL A C 1
ATOM 615 O O . VAL A 1 83 ? 18.697 -17.696 -6.945 1.00 58.12 83 VAL A O 1
ATOM 618 N N . SER A 1 84 ? 19.044 -15.989 -8.363 1.00 61.62 84 SER A N 1
ATOM 619 C CA . SER A 1 84 ? 19.949 -15.202 -7.520 1.00 61.62 84 SER A CA 1
ATOM 620 C C . SER A 1 84 ? 19.485 -13.741 -7.500 1.00 61.62 84 SER A C 1
ATOM 622 O O . SER A 1 84 ? 20.244 -12.824 -7.812 1.00 61.62 84 SER A O 1
ATOM 624 N N . LEU A 1 85 ? 18.211 -13.518 -7.156 1.00 67.25 85 LEU A N 1
ATOM 625 C CA . LEU A 1 85 ? 17.583 -12.195 -7.177 1.00 67.25 85 LEU A CA 1
ATOM 626 C C . LEU A 1 85 ? 17.155 -11.737 -5.780 1.00 67.25 85 LEU A C 1
ATOM 628 O O . LEU A 1 85 ? 16.487 -12.465 -5.045 1.00 67.25 85 LEU A O 1
ATOM 632 N N . LEU A 1 86 ? 17.455 -10.482 -5.445 1.00 71.31 86 LEU A N 1
ATOM 633 C CA . LEU A 1 86 ? 16.840 -9.815 -4.300 1.00 71.31 86 LEU A CA 1
ATOM 634 C C . LEU A 1 86 ? 15.393 -9.450 -4.650 1.00 71.31 86 LEU A C 1
ATOM 636 O O . LEU A 1 86 ? 15.141 -8.597 -5.506 1.00 71.31 86 LEU A O 1
ATOM 640 N N . LEU A 1 87 ? 14.430 -10.084 -3.980 1.00 78.88 87 LEU A N 1
ATOM 641 C CA . LEU A 1 87 ? 13.018 -9.752 -4.151 1.00 78.88 87 LEU A CA 1
ATOM 642 C C . LEU A 1 87 ? 12.739 -8.335 -3.640 1.00 78.88 87 LEU A C 1
ATOM 644 O O . LEU A 1 87 ? 13.154 -7.944 -2.550 1.00 78.88 87 LEU A O 1
ATOM 648 N N . THR A 1 88 ? 12.016 -7.556 -4.443 1.00 85.12 88 THR A N 1
ATOM 649 C CA . THR A 1 88 ? 11.645 -6.187 -4.070 1.00 85.12 88 THR A CA 1
ATOM 650 C C . THR A 1 88 ? 10.559 -6.220 -2.987 1.00 85.12 88 THR A C 1
ATOM 652 O O . THR A 1 88 ? 9.527 -6.857 -3.219 1.00 85.12 88 THR A O 1
ATOM 655 N N . PRO A 1 89 ? 10.727 -5.517 -1.850 1.00 91.50 89 PRO A N 1
ATOM 656 C CA . PRO A 1 89 ? 9.687 -5.424 -0.828 1.00 91.50 89 PRO A CA 1
ATOM 657 C C . PRO A 1 89 ? 8.462 -4.658 -1.344 1.00 91.50 89 PRO A C 1
ATOM 659 O O . PRO A 1 89 ? 8.533 -3.936 -2.342 1.00 91.50 89 PRO A O 1
ATOM 662 N N . ASP A 1 90 ? 7.332 -4.793 -0.656 1.00 95.25 90 ASP A N 1
ATOM 663 C CA . ASP A 1 90 ? 6.170 -3.939 -0.904 1.00 95.25 90 ASP A CA 1
ATOM 664 C C . ASP A 1 90 ? 6.505 -2.471 -0.601 1.00 95.25 90 ASP A C 1
ATOM 666 O O . ASP A 1 90 ? 7.260 -2.176 0.326 1.00 95.25 90 ASP A O 1
ATOM 670 N N . ILE A 1 91 ? 5.962 -1.545 -1.397 1.00 95.50 91 ILE A N 1
ATOM 671 C CA . ILE A 1 91 ? 6.287 -0.116 -1.302 1.00 95.50 91 ILE A CA 1
ATOM 672 C C . ILE A 1 91 ? 5.012 0.685 -1.048 1.00 95.50 91 ILE A C 1
ATOM 674 O O . ILE A 1 91 ? 4.038 0.573 -1.796 1.00 95.50 91 ILE A O 1
ATOM 678 N N . ALA A 1 92 ? 5.042 1.542 -0.031 1.00 96.69 92 ALA A N 1
ATOM 679 C CA . ALA A 1 92 ? 3.930 2.411 0.325 1.00 96.69 92 ALA A CA 1
ATOM 680 C C . ALA A 1 92 ? 3.517 3.357 -0.817 1.00 96.69 92 ALA A C 1
ATOM 682 O O . ALA A 1 92 ? 4.299 3.712 -1.705 1.00 96.69 92 ALA A O 1
ATOM 683 N N . LEU A 1 93 ? 2.260 3.792 -0.775 1.00 96.06 93 LEU A N 1
ATOM 684 C CA . LEU A 1 93 ? 1.645 4.707 -1.728 1.00 96.06 93 LEU A CA 1
ATOM 685 C C . LEU A 1 93 ? 2.457 6.006 -1.890 1.00 96.06 93 LEU A C 1
ATOM 687 O O . LEU A 1 93 ? 2.533 6.828 -0.971 1.00 96.06 93 LEU A O 1
ATOM 691 N N . CYS A 1 94 ? 3.023 6.214 -3.084 1.00 95.62 94 CYS A N 1
ATOM 692 C CA . CYS A 1 94 ? 3.833 7.396 -3.378 1.00 95.62 94 CYS A CA 1
ATOM 693 C C . CYS A 1 94 ? 2.992 8.689 -3.441 1.00 95.62 94 CYS A C 1
ATOM 695 O O . CYS A 1 94 ? 1.789 8.628 -3.720 1.00 95.62 94 CYS A O 1
ATOM 697 N N . PRO A 1 95 ? 3.616 9.874 -3.271 1.00 95.12 95 PRO A N 1
ATOM 698 C CA . PRO A 1 95 ? 2.906 11.157 -3.262 1.00 95.12 95 PRO A CA 1
ATOM 699 C C . PRO A 1 95 ? 2.053 11.411 -4.509 1.00 95.12 95 PRO A C 1
ATOM 701 O O . PRO A 1 95 ? 0.938 11.904 -4.399 1.00 95.12 95 PRO A O 1
ATOM 704 N N . ARG A 1 96 ? 2.534 11.013 -5.694 1.00 95.88 96 ARG A N 1
ATOM 705 C CA . ARG A 1 96 ? 1.797 11.196 -6.954 1.00 95.88 96 ARG A CA 1
ATOM 706 C C . ARG A 1 96 ? 0.532 10.345 -7.033 1.00 95.88 96 ARG A C 1
ATOM 708 O O . ARG A 1 96 ? -0.503 10.854 -7.423 1.00 95.88 96 ARG A O 1
ATOM 715 N N . CYS A 1 97 ? 0.582 9.072 -6.634 1.00 97.25 97 CYS A N 1
ATOM 716 C CA . CYS A 1 97 ? -0.641 8.261 -6.578 1.00 97.25 97 CYS A CA 1
ATOM 717 C C . CYS A 1 97 ? -1.584 8.711 -5.456 1.00 97.25 97 CYS A C 1
ATOM 719 O O . CYS A 1 97 ? -2.792 8.586 -5.603 1.00 97.25 97 CYS A O 1
ATOM 721 N N . ARG A 1 98 ? -1.055 9.269 -4.359 1.00 96.62 98 ARG A N 1
ATOM 722 C CA . ARG A 1 98 ? -1.877 9.891 -3.313 1.00 96.62 98 ARG A CA 1
ATOM 723 C C . ARG A 1 98 ? -2.616 11.130 -3.823 1.00 96.62 98 ARG A C 1
ATOM 725 O O . ARG A 1 98 ? -3.772 11.300 -3.474 1.00 96.62 98 ARG A O 1
ATOM 732 N N . GLN A 1 99 ? -1.974 11.941 -4.666 1.00 96.88 99 GLN A N 1
ATOM 733 C CA . GLN A 1 99 ? -2.613 13.071 -5.343 1.00 96.88 99 GLN A CA 1
ATOM 734 C C . GLN A 1 99 ? -3.738 12.596 -6.276 1.00 96.88 99 GLN A C 1
ATOM 736 O O . GLN A 1 99 ? -4.855 13.084 -6.158 1.00 96.88 99 GLN A O 1
ATOM 741 N N . GLU A 1 100 ? -3.471 11.609 -7.141 1.00 96.94 100 GLU A N 1
ATOM 742 C CA . GLU A 1 100 ? -4.466 11.063 -8.086 1.00 96.94 100 GLU A CA 1
ATOM 743 C C . GLU A 1 100 ? -5.718 10.506 -7.386 1.00 96.94 100 GLU A C 1
ATOM 745 O O . GLU A 1 100 ? -6.808 10.591 -7.936 1.00 96.94 100 GLU A O 1
ATOM 750 N N . LEU A 1 101 ? -5.586 9.967 -6.165 1.00 96.06 101 LEU A N 1
ATOM 751 C CA . LEU A 1 101 ? -6.729 9.485 -5.372 1.00 96.06 101 LEU A CA 1
ATOM 752 C C . LEU A 1 101 ? -7.741 10.574 -5.007 1.00 96.06 101 LEU A C 1
ATOM 754 O O . LEU A 1 101 ? -8.881 10.241 -4.678 1.00 96.06 101 LEU A O 1
ATOM 758 N N . THR A 1 102 ? -7.306 11.831 -4.972 1.00 94.69 102 THR A N 1
ATOM 759 C CA . THR A 1 102 ? -8.087 12.983 -4.496 1.00 94.69 102 THR A CA 1
ATOM 760 C C . THR A 1 102 ? -8.268 14.059 -5.562 1.00 94.69 102 THR A C 1
ATOM 762 O O . THR A 1 102 ? -8.898 15.078 -5.304 1.00 94.69 102 THR A O 1
ATOM 765 N N . GLU A 1 103 ? -7.649 13.887 -6.726 1.00 96.62 103 GLU A N 1
ATOM 766 C CA . GLU A 1 103 ? -7.668 14.868 -7.801 1.00 96.62 103 GLU A CA 1
ATOM 767 C C . GLU 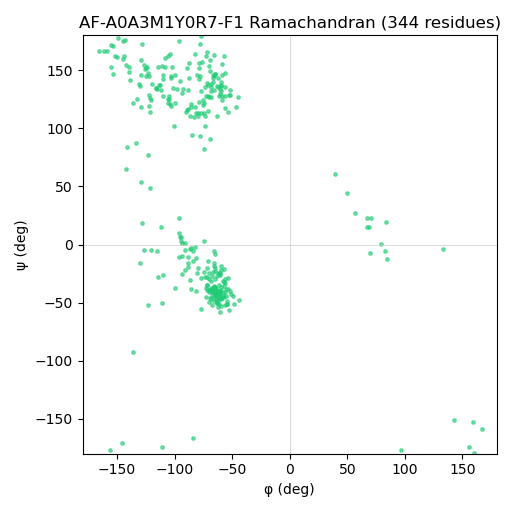A 1 103 ? -8.967 14.737 -8.593 1.00 96.62 103 GLU A C 1
ATOM 769 O O . GLU A 1 103 ? -9.185 13.736 -9.273 1.00 96.62 103 GLU A O 1
ATOM 774 N N . ALA A 1 104 ? -9.809 15.766 -8.497 1.00 95.50 104 ALA A N 1
ATOM 775 C CA . ALA A 1 104 ? -11.094 15.814 -9.177 1.00 95.50 104 ALA A CA 1
ATOM 776 C C . ALA A 1 104 ? -10.930 15.622 -10.691 1.00 95.50 104 ALA A C 1
ATOM 778 O O . ALA A 1 104 ? -10.141 16.318 -11.337 1.00 95.50 104 ALA A O 1
ATOM 779 N N . GLY A 1 105 ? -11.686 14.683 -11.258 1.00 93.94 105 GLY A N 1
ATOM 780 C CA . GLY A 1 105 ? -11.643 14.374 -12.689 1.00 93.94 105 GLY A CA 1
ATOM 781 C C . GLY A 1 105 ? -10.462 13.492 -13.105 1.00 93.94 105 GLY A C 1
ATOM 782 O O . GLY A 1 105 ? -10.345 13.142 -14.281 1.00 93.94 105 GLY A O 1
ATOM 783 N N . ASN A 1 106 ? -9.603 13.080 -12.167 1.00 96.12 106 ASN A N 1
ATOM 784 C CA . ASN A 1 106 ? -8.634 12.029 -12.432 1.00 96.12 106 ASN A CA 1
ATOM 785 C C . ASN A 1 106 ? -9.363 10.689 -12.604 1.00 96.12 106 ASN A C 1
ATOM 787 O O . ASN A 1 106 ? -10.199 10.303 -11.794 1.00 96.12 106 ASN A O 1
ATOM 791 N N . ARG A 1 107 ? -8.989 9.904 -13.618 1.00 95.69 107 ARG A N 1
ATOM 792 C CA . ARG A 1 107 ? -9.592 8.585 -13.892 1.00 95.69 107 ARG A CA 1
ATOM 793 C C . ARG A 1 107 ? -9.459 7.580 -12.738 1.00 95.69 107 ARG A C 1
ATOM 795 O O . ARG A 1 107 ? -10.137 6.555 -12.726 1.00 95.69 107 ARG A O 1
ATOM 802 N N . ARG A 1 108 ? -8.537 7.823 -11.804 1.00 97.06 108 ARG A N 1
ATOM 803 C CA . ARG A 1 108 ? -8.308 6.998 -10.609 1.00 97.06 108 ARG A CA 1
ATOM 804 C C . ARG A 1 108 ? -8.685 7.708 -9.311 1.00 97.06 108 ARG A C 1
ATOM 806 O O . ARG A 1 108 ? -8.297 7.230 -8.242 1.00 97.06 108 ARG A O 1
ATOM 813 N N . GLU A 1 109 ? -9.440 8.798 -9.395 1.00 96.75 109 GLU A N 1
ATOM 814 C CA . GLU A 1 109 ? -10.060 9.430 -8.235 1.00 96.75 109 GLU A CA 1
ATOM 815 C C . GLU A 1 109 ? -10.838 8.374 -7.435 1.00 96.75 109 GLU A C 1
ATOM 817 O O . GLU A 1 109 ? -11.572 7.557 -7.991 1.00 96.75 109 GLU A O 1
ATOM 822 N N . GLY A 1 110 ? -10.589 8.305 -6.125 1.00 95.38 110 GLY A N 1
ATOM 823 C CA . GLY A 1 110 ? -11.227 7.333 -5.234 1.00 95.38 110 GLY A CA 1
ATOM 824 C C . GLY A 1 110 ? -10.825 5.858 -5.408 1.00 95.38 110 GLY A C 1
ATOM 825 O O . GLY A 1 110 ? -11.188 5.045 -4.560 1.00 95.38 110 GLY A O 1
ATOM 826 N N . TYR A 1 111 ? -10.049 5.479 -6.432 1.00 97.38 111 TYR A N 1
ATOM 827 C CA . TYR A 1 111 ? -9.793 4.069 -6.758 1.00 97.38 111 TYR A CA 1
ATOM 828 C C . TYR A 1 111 ? -8.871 3.364 -5.731 1.00 97.38 111 TYR A C 1
ATOM 830 O O . TYR A 1 111 ? -7.675 3.672 -5.659 1.00 97.38 111 TYR A O 1
ATOM 838 N N . PRO A 1 112 ? -9.348 2.347 -4.978 1.00 97.06 112 PRO A N 1
ATOM 839 C CA . PRO A 1 112 ? -8.644 1.793 -3.811 1.00 97.06 112 PRO A CA 1
ATOM 840 C C . PRO A 1 112 ? -7.431 0.901 -4.133 1.00 97.06 112 PRO A C 1
ATOM 842 O O . PRO A 1 112 ? -6.779 0.391 -3.217 1.00 97.06 112 PRO A O 1
ATOM 845 N N . PHE A 1 113 ? -7.075 0.758 -5.412 1.00 97.38 113 PHE A N 1
ATOM 846 C CA . PHE A 1 113 ? -5.938 -0.050 -5.863 1.00 97.38 113 PHE A CA 1
ATOM 847 C C . PHE A 1 113 ? -4.985 0.711 -6.798 1.00 97.38 113 PHE A C 1
ATOM 849 O O . PHE A 1 113 ? -4.189 0.099 -7.514 1.00 97.38 113 PHE A O 1
ATOM 856 N N . VAL A 1 114 ? -5.033 2.050 -6.810 1.00 97.31 114 VAL A N 1
ATOM 857 C CA . VAL A 1 114 ? -4.113 2.848 -7.632 1.00 97.31 114 VAL A CA 1
ATOM 858 C C . VAL A 1 114 ? -2.653 2.622 -7.239 1.00 97.31 114 VAL A C 1
ATOM 860 O O . VAL A 1 114 ? -2.249 2.753 -6.084 1.00 97.31 114 VAL A O 1
ATOM 863 N N . THR A 1 115 ? -1.830 2.304 -8.236 1.00 96.69 115 THR A N 1
ATOM 864 C CA . THR A 1 115 ? -0.380 2.145 -8.090 1.00 96.69 115 THR A CA 1
ATOM 865 C C . THR A 1 115 ? 0.345 2.672 -9.331 1.00 96.69 115 THR A C 1
ATOM 867 O O . THR A 1 115 ? -0.281 3.106 -10.304 1.00 96.69 115 THR A O 1
ATOM 870 N N . CYS A 1 116 ? 1.677 2.666 -9.282 1.00 95.44 116 CYS A N 1
ATOM 871 C CA . CYS A 1 116 ? 2.547 2.945 -10.423 1.00 95.44 116 CYS A CA 1
ATOM 872 C C . CYS A 1 116 ? 3.825 2.093 -10.337 1.00 95.44 116 CYS A C 1
ATOM 874 O O . CYS A 1 116 ? 3.970 1.223 -9.477 1.00 95.44 116 CYS A O 1
ATOM 876 N N . THR A 1 117 ? 4.807 2.354 -11.197 1.00 92.69 117 THR A N 1
ATOM 877 C CA . THR A 1 117 ? 6.109 1.662 -11.170 1.00 92.69 117 THR A CA 1
ATOM 878 C C . THR A 1 117 ? 6.907 1.873 -9.870 1.00 92.69 117 THR A C 1
ATOM 880 O O . THR A 1 117 ? 7.696 0.997 -9.486 1.00 92.69 117 THR A O 1
ATOM 883 N N . GLN A 1 118 ? 6.658 2.980 -9.159 1.00 91.81 118 GLN A N 1
ATOM 884 C CA . GLN A 1 118 ? 7.385 3.413 -7.957 1.00 91.81 118 GLN A CA 1
ATOM 885 C C . GLN A 1 118 ? 6.732 3.016 -6.620 1.00 91.81 118 GLN A C 1
ATOM 887 O O . GLN A 1 118 ? 7.374 3.164 -5.588 1.00 91.81 118 GLN A O 1
ATOM 892 N N . CYS A 1 119 ? 5.489 2.524 -6.608 1.00 95.25 119 CYS A N 1
ATOM 893 C CA . CYS A 1 119 ? 4.779 2.135 -5.380 1.00 95.25 119 CYS A CA 1
ATOM 894 C C . CYS A 1 119 ? 3.869 0.919 -5.584 1.00 95.25 119 CYS A C 1
ATOM 896 O O . CYS A 1 119 ? 3.682 0.454 -6.711 1.00 95.25 119 CYS A O 1
ATOM 898 N N . GLY A 1 120 ? 3.268 0.443 -4.499 1.00 95.69 120 GLY A N 1
ATOM 899 C CA . GLY A 1 120 ? 2.318 -0.658 -4.498 1.00 95.69 120 GLY A CA 1
ATOM 900 C C . GLY A 1 120 ? 2.951 -2.004 -4.144 1.00 95.69 120 GLY A C 1
ATOM 901 O O . GLY A 1 120 ? 4.146 -2.078 -3.834 1.00 95.69 120 GLY A O 1
ATOM 902 N N . PRO A 1 121 ? 2.144 -3.074 -4.194 1.00 95.81 121 PRO A N 1
ATOM 903 C CA . PRO A 1 121 ? 2.586 -4.408 -3.829 1.00 95.81 121 PRO A CA 1
ATOM 904 C C . PRO A 1 121 ? 3.646 -4.937 -4.804 1.00 95.81 121 PRO A C 1
ATOM 906 O O . PRO A 1 121 ? 3.621 -4.643 -6.005 1.00 95.81 121 PRO A O 1
ATOM 909 N N . ARG A 1 122 ? 4.599 -5.698 -4.269 1.00 93.75 122 ARG A N 1
ATOM 910 C CA . ARG A 1 122 ? 5.684 -6.386 -4.973 1.00 93.75 122 ARG A CA 1
ATOM 911 C C . ARG A 1 122 ? 5.784 -7.794 -4.400 1.00 93.75 122 ARG A C 1
ATOM 913 O O . ARG A 1 122 ? 5.038 -8.654 -4.849 1.00 93.75 122 ARG A O 1
ATOM 920 N N . TYR A 1 123 ? 6.629 -8.010 -3.391 1.00 93.38 123 TYR A N 1
ATOM 921 C CA . TYR A 1 123 ? 6.830 -9.306 -2.741 1.00 93.38 123 TYR A CA 1
ATOM 922 C C . TYR A 1 123 ? 5.516 -10.042 -2.445 1.00 93.38 123 TYR A C 1
ATOM 924 O O . TYR A 1 123 ? 5.369 -11.198 -2.826 1.00 93.38 123 TYR A O 1
ATOM 932 N N . SER A 1 124 ? 4.537 -9.348 -1.858 1.00 94.38 124 SER A N 1
ATOM 933 C CA . SER A 1 124 ? 3.235 -9.916 -1.472 1.00 94.38 124 SER A CA 1
ATOM 934 C C . SER A 1 124 ? 2.403 -10.515 -2.613 1.00 94.38 124 SER A C 1
ATOM 936 O O . SER A 1 124 ? 1.518 -11.329 -2.352 1.00 94.38 124 SER A O 1
ATOM 938 N N . ILE A 1 125 ? 2.655 -10.121 -3.864 1.00 94.88 125 ILE A N 1
ATOM 939 C CA . ILE A 1 125 ? 1.853 -10.530 -5.025 1.00 94.88 125 ILE A CA 1
ATOM 940 C C . ILE A 1 125 ? 2.627 -11.372 -6.035 1.00 94.88 125 ILE A C 1
ATOM 942 O O . ILE A 1 125 ? 2.031 -11.830 -7.010 1.00 94.88 125 ILE A O 1
ATOM 946 N N . ILE A 1 126 ? 3.934 -11.558 -5.846 1.00 93.00 126 ILE A N 1
ATOM 947 C CA . ILE A 1 126 ? 4.762 -12.378 -6.734 1.00 93.00 126 ILE A CA 1
ATOM 948 C C . ILE A 1 126 ? 4.401 -13.848 -6.523 1.00 93.00 126 ILE A C 1
ATOM 950 O O . ILE A 1 126 ? 4.387 -14.337 -5.396 1.00 93.00 126 ILE A O 1
ATOM 954 N N . ARG A 1 127 ? 4.096 -14.547 -7.618 1.00 91.88 127 ARG A N 1
ATOM 955 C CA . ARG A 1 127 ? 3.906 -16.004 -7.634 1.00 91.88 127 ARG A CA 1
ATOM 956 C C . ARG A 1 127 ? 5.150 -16.714 -8.145 1.00 91.88 127 ARG A C 1
ATOM 958 O O . ARG A 1 127 ? 5.469 -17.776 -7.630 1.00 91.88 127 ARG A O 1
ATOM 965 N N . ASP A 1 128 ? 5.820 -16.118 -9.129 1.00 89.06 128 ASP A N 1
ATOM 966 C CA . ASP A 1 128 ? 7.047 -16.647 -9.716 1.00 89.06 128 ASP A CA 1
ATOM 967 C C . ASP A 1 128 ? 7.915 -15.519 -10.305 1.00 89.06 128 ASP A C 1
ATOM 969 O O . ASP A 1 128 ? 7.484 -14.364 -10.387 1.00 89.06 128 ASP A O 1
ATOM 973 N N . LEU A 1 129 ? 9.145 -15.847 -10.694 1.00 85.75 129 LEU A N 1
ATOM 974 C CA . LEU A 1 129 ? 10.081 -14.946 -11.361 1.00 85.75 129 LEU A CA 1
ATOM 975 C C . LEU A 1 129 ? 10.247 -15.325 -12.834 1.00 85.75 129 LEU A C 1
ATOM 977 O O . LEU A 1 129 ? 10.133 -16.501 -13.175 1.00 85.75 129 LEU A O 1
ATOM 981 N N . PRO A 1 130 ? 10.579 -14.363 -13.713 1.00 84.44 130 PRO A N 1
ATOM 982 C CA . PRO A 1 130 ? 10.872 -12.935 -13.478 1.00 84.44 130 PRO A CA 1
ATOM 983 C C . PRO A 1 130 ? 9.641 -12.065 -13.127 1.00 84.44 130 PRO A C 1
ATOM 985 O O . PRO A 1 130 ? 8.502 -12.456 -13.344 1.00 84.44 130 PRO A O 1
ATOM 988 N N . TYR A 1 131 ? 9.849 -10.867 -12.552 1.00 86.38 131 TYR A N 1
ATOM 989 C CA . TYR A 1 131 ? 8.741 -9.984 -12.129 1.00 86.38 131 TYR A CA 1
ATOM 990 C C . TYR A 1 131 ? 7.962 -9.401 -13.322 1.00 86.38 131 TYR A C 1
ATOM 992 O O . TYR A 1 131 ? 8.277 -8.300 -13.785 1.00 86.38 131 TYR A O 1
ATOM 1000 N N . ASP A 1 132 ? 6.916 -10.112 -13.747 1.00 89.31 132 ASP A N 1
ATOM 1001 C CA . ASP A 1 132 ? 5.951 -9.717 -14.777 1.00 89.31 132 ASP A CA 1
ATOM 1002 C C . ASP A 1 132 ? 4.516 -10.103 -14.395 1.00 89.31 132 ASP A C 1
ATOM 1004 O O . ASP A 1 132 ? 4.285 -11.051 -13.647 1.00 89.31 132 ASP A O 1
ATOM 1008 N N . ARG A 1 133 ? 3.527 -9.359 -14.908 1.00 93.88 133 ARG A N 1
ATOM 1009 C CA . ARG A 1 133 ? 2.107 -9.452 -14.529 1.00 93.88 133 ARG A CA 1
ATOM 1010 C C . ARG A 1 133 ? 1.558 -10.890 -14.540 1.00 93.88 133 ARG A C 1
ATOM 1012 O O . ARG A 1 133 ? 0.896 -11.225 -13.552 1.00 93.88 133 ARG A O 1
ATOM 1019 N N . PRO A 1 134 ? 1.833 -11.750 -15.548 1.00 94.00 134 PRO A N 1
ATOM 1020 C CA . PRO A 1 134 ? 1.350 -13.136 -15.568 1.00 94.00 134 PRO A CA 1
ATOM 1021 C C . PRO A 1 134 ? 1.843 -13.987 -14.389 1.00 94.00 134 PRO A C 1
ATOM 1023 O O . PRO A 1 134 ? 1.155 -14.912 -13.963 1.00 94.00 134 PRO A O 1
ATOM 1026 N N . LEU A 1 135 ? 2.995 -13.635 -13.816 1.00 93.62 135 LEU A N 1
ATOM 1027 C CA . LEU A 1 135 ? 3.625 -14.321 -12.686 1.00 93.62 135 LEU A CA 1
ATOM 1028 C C . LEU A 1 135 ? 3.297 -13.650 -11.342 1.00 93.62 135 LEU A C 1
ATOM 1030 O O . LEU A 1 135 ? 4.001 -13.818 -10.347 1.00 93.62 135 LEU A O 1
ATOM 1034 N N . THR A 1 136 ? 2.195 -12.895 -11.285 1.00 95.38 136 THR A N 1
ATOM 1035 C CA . THR A 1 136 ? 1.696 -12.257 -10.059 1.00 95.38 136 THR A CA 1
ATOM 1036 C C . THR A 1 136 ? 0.225 -12.574 -9.803 1.00 95.38 136 THR A C 1
ATOM 1038 O O . THR A 1 136 ? -0.485 -13.117 -10.652 1.00 95.38 136 THR A O 1
ATOM 1041 N N . THR A 1 137 ? -0.292 -12.176 -8.641 1.00 95.25 137 THR A N 1
ATOM 1042 C CA . THR A 1 137 ? -1.736 -12.206 -8.367 1.00 95.25 137 THR A CA 1
ATOM 1043 C C . THR A 1 137 ? -2.546 -11.252 -9.247 1.00 95.25 137 THR A C 1
ATOM 1045 O O . THR A 1 137 ? -3.769 -11.349 -9.238 1.00 95.25 137 THR A O 1
ATOM 1048 N N . MET A 1 138 ? -1.897 -10.378 -10.030 1.00 97.06 138 MET A N 1
ATOM 1049 C CA . MET A 1 138 ? -2.561 -9.498 -10.996 1.00 97.06 138 MET A CA 1
ATOM 1050 C C . MET A 1 138 ? -2.901 -10.189 -12.325 1.00 97.06 138 MET A C 1
ATOM 1052 O O . MET A 1 138 ? -3.659 -9.625 -13.111 1.00 97.06 138 MET A O 1
ATOM 1056 N N . ALA A 1 139 ? -2.374 -11.393 -12.577 1.00 96.56 139 ALA A N 1
ATOM 1057 C CA . ALA A 1 139 ? -2.576 -12.136 -13.824 1.00 96.56 139 ALA A CA 1
ATOM 1058 C C . ALA A 1 139 ? -4.049 -12.299 -14.259 1.00 96.56 139 ALA A C 1
ATOM 1060 O O . ALA A 1 139 ? -4.318 -12.146 -15.447 1.00 96.56 139 ALA A O 1
ATOM 1061 N N . PRO A 1 140 ? -5.021 -12.553 -13.355 1.00 95.81 140 PRO A N 1
ATOM 1062 C CA . PRO A 1 140 ? -6.423 -12.708 -13.752 1.00 95.81 140 PRO A CA 1
ATOM 1063 C C . PRO A 1 140 ? -7.103 -11.406 -14.205 1.00 95.81 140 PRO A C 1
ATOM 1065 O O . PRO A 1 140 ? -8.194 -11.460 -14.763 1.00 95.81 140 PRO A O 1
ATOM 1068 N N . PHE A 1 141 ? -6.504 -10.238 -13.948 1.00 95.31 141 PHE A N 1
ATOM 1069 C CA . PHE A 1 141 ? -7.104 -8.942 -14.266 1.00 95.31 141 PHE A CA 1
ATOM 1070 C C . PHE A 1 141 ? -6.496 -8.400 -15.562 1.00 95.31 141 PHE A C 1
ATOM 1072 O O . PHE A 1 141 ? -5.379 -7.877 -15.557 1.00 95.31 141 PHE A O 1
ATOM 1079 N N . ALA A 1 142 ? -7.207 -8.516 -16.682 1.00 96.12 142 ALA A N 1
ATOM 1080 C CA . ALA A 1 142 ? -6.752 -7.954 -17.954 1.00 96.12 142 ALA A CA 1
ATOM 1081 C C . ALA A 1 142 ? -6.737 -6.416 -17.905 1.00 96.12 142 ALA A C 1
ATOM 1083 O O . ALA A 1 142 ? -7.605 -5.803 -17.285 1.00 96.12 142 ALA A O 1
ATOM 1084 N N . LEU A 1 143 ? -5.751 -5.778 -18.543 1.00 97.75 143 LEU A N 1
ATOM 1085 C CA . LEU A 1 143 ? -5.729 -4.319 -18.669 1.00 97.75 143 LEU A CA 1
ATOM 1086 C C . LEU A 1 143 ? -6.827 -3.872 -19.646 1.00 97.75 143 LEU A C 1
ATOM 1088 O O . LEU A 1 143 ? -7.008 -4.480 -20.697 1.00 97.75 143 LEU A O 1
ATOM 1092 N N . CYS A 1 144 ? -7.556 -2.804 -19.312 1.00 98.12 144 CYS A N 1
ATOM 1093 C CA . CYS A 1 144 ? -8.395 -2.122 -20.297 1.00 98.12 144 CYS A CA 1
ATOM 1094 C C . CYS A 1 144 ? -7.521 -1.340 -21.291 1.00 98.12 144 CYS A C 1
ATOM 1096 O O . CYS A 1 144 ? -6.351 -1.084 -21.006 1.00 98.12 144 CYS A O 1
ATOM 1098 N N . VAL A 1 145 ? -8.109 -0.903 -22.411 1.00 98.25 145 VAL A N 1
ATOM 1099 C CA . VAL A 1 145 ? -7.413 -0.161 -23.482 1.00 98.25 145 VAL A CA 1
ATOM 1100 C C . VAL A 1 145 ? -6.584 0.999 -22.935 1.00 98.25 145 VAL A C 1
ATOM 1102 O O . VAL A 1 145 ? -5.388 1.061 -23.177 1.00 98.25 145 VAL A O 1
ATOM 1105 N N . ASP A 1 146 ? -7.170 1.866 -22.117 1.00 98.06 146 ASP A N 1
ATOM 1106 C CA . ASP A 1 146 ? -6.447 3.010 -21.558 1.00 98.06 146 ASP A CA 1
ATOM 1107 C C . ASP A 1 146 ? -5.269 2.602 -20.652 1.00 98.06 146 ASP A C 1
ATOM 1109 O O . ASP A 1 146 ? -4.226 3.246 -20.639 1.00 98.06 146 ASP A O 1
ATOM 1113 N N . CYS A 1 147 ? -5.442 1.561 -19.829 1.00 98.25 147 CYS A N 1
ATOM 1114 C CA . CYS A 1 147 ? -4.374 1.078 -18.951 1.00 98.25 147 CYS A CA 1
ATOM 1115 C C . CYS A 1 147 ? -3.275 0.364 -19.740 1.00 98.25 147 CYS A C 1
ATOM 1117 O O . CYS A 1 147 ? -2.134 0.347 -19.282 1.00 98.25 147 CYS A O 1
ATOM 1119 N N . GLN A 1 148 ? -3.622 -0.221 -20.888 1.00 98.00 148 GLN A N 1
ATOM 1120 C CA . GLN A 1 148 ? -2.674 -0.776 -21.843 1.00 98.00 148 GLN A CA 1
ATOM 1121 C C . GLN A 1 148 ? -1.885 0.354 -22.518 1.00 98.00 148 GLN A C 1
ATOM 1123 O O . GLN A 1 148 ? -0.662 0.315 -22.498 1.00 98.00 148 GLN A O 1
ATOM 1128 N N . THR A 1 149 ? -2.548 1.426 -22.965 1.00 98.06 149 THR A N 1
ATOM 1129 C CA . THR A 1 149 ? -1.882 2.623 -23.510 1.00 98.06 149 THR A CA 1
ATOM 1130 C C . THR A 1 149 ? -0.858 3.200 -22.533 1.00 98.06 149 THR A C 1
ATOM 1132 O O . THR A 1 149 ? 0.290 3.407 -22.901 1.00 98.06 149 THR A O 1
ATOM 1135 N N . GLU A 1 150 ? -1.226 3.396 -21.264 1.00 97.69 150 GLU A N 1
ATOM 1136 C CA . GLU A 1 150 ? -0.283 3.857 -20.230 1.00 97.69 150 GLU A CA 1
ATOM 1137 C C . GLU A 1 150 ? 0.842 2.846 -19.938 1.00 97.69 150 GLU A C 1
ATOM 1139 O O . GLU A 1 150 ? 1.925 3.224 -19.494 1.00 97.69 150 GLU A O 1
ATOM 1144 N N . TYR A 1 151 ? 0.575 1.547 -20.099 1.00 96.25 151 TYR A N 1
ATOM 1145 C CA . TYR A 1 151 ? 1.573 0.498 -19.898 1.00 96.25 151 TYR A CA 1
ATOM 1146 C C . TYR A 1 151 ? 2.610 0.500 -21.028 1.00 96.25 151 TYR A C 1
ATOM 1148 O O . TYR A 1 151 ? 3.787 0.259 -20.748 1.00 96.25 151 TYR A O 1
ATOM 1156 N N . ASP A 1 152 ? 2.184 0.810 -22.253 1.00 94.75 152 ASP A N 1
ATOM 1157 C CA . ASP A 1 152 ? 3.008 0.805 -23.463 1.00 94.75 152 ASP A CA 1
ATOM 1158 C C . ASP A 1 152 ? 3.673 2.160 -23.759 1.00 94.75 152 ASP A C 1
ATOM 1160 O O . ASP A 1 152 ? 4.692 2.188 -24.446 1.00 94.75 152 ASP A O 1
ATOM 1164 N N . ASP A 1 153 ? 3.149 3.275 -23.234 1.00 95.00 153 ASP A N 1
ATOM 1165 C CA . ASP A 1 153 ? 3.682 4.623 -23.467 1.00 95.00 153 ASP A CA 1
ATOM 1166 C C . ASP A 1 153 ? 4.908 4.927 -22.581 1.00 95.00 153 ASP A C 1
ATOM 1168 O O . ASP A 1 153 ? 4.761 5.094 -21.366 1.00 95.00 153 ASP A O 1
ATOM 1172 N N . PRO A 1 154 ? 6.119 5.098 -23.150 1.00 90.19 154 PRO A N 1
ATOM 1173 C CA . PRO A 1 154 ? 7.322 5.415 -22.383 1.00 90.19 154 PRO A CA 1
ATOM 1174 C C . PRO A 1 154 ? 7.312 6.770 -21.669 1.00 90.19 154 PRO A C 1
ATOM 1176 O O . PRO A 1 154 ? 8.121 6.978 -20.752 1.00 90.19 154 PRO A O 1
ATOM 1179 N N . ALA A 1 155 ? 6.453 7.696 -22.103 1.00 90.62 155 ALA A N 1
ATOM 1180 C CA . ALA A 1 155 ? 6.261 8.989 -21.462 1.00 90.62 155 ALA A CA 1
ATOM 1181 C C . ALA A 1 155 ? 5.357 8.891 -20.221 1.00 90.62 155 ALA A C 1
ATOM 1183 O O . ALA A 1 155 ? 5.442 9.751 -19.338 1.00 90.62 155 ALA A O 1
ATOM 1184 N N . ASP A 1 156 ? 4.546 7.835 -20.103 1.00 95.38 156 ASP A N 1
ATOM 1185 C CA . ASP A 1 156 ? 3.675 7.638 -18.952 1.00 95.38 156 ASP A CA 1
ATOM 1186 C C . ASP A 1 156 ? 4.452 7.088 -17.743 1.00 95.38 156 ASP A C 1
ATOM 1188 O O . ASP A 1 156 ? 5.341 6.234 -17.812 1.00 95.38 156 ASP A O 1
ATOM 1192 N N . ARG A 1 157 ? 4.082 7.551 -16.550 1.00 92.81 157 ARG A N 1
ATOM 1193 C CA . ARG A 1 157 ? 4.651 7.073 -15.279 1.00 92.81 157 ARG A CA 1
ATOM 1194 C C . ARG A 1 157 ? 4.324 5.603 -14.972 1.00 92.81 157 ARG A C 1
ATOM 1196 O O . ARG A 1 157 ? 4.961 4.994 -14.099 1.00 92.81 157 ARG A O 1
ATOM 1203 N N . ARG A 1 158 ? 3.301 5.052 -15.624 1.00 96.00 158 ARG A N 1
ATOM 1204 C CA . ARG A 1 158 ? 2.847 3.662 -15.546 1.00 96.00 158 ARG A CA 1
ATOM 1205 C C . ARG A 1 158 ? 3.416 2.789 -16.658 1.00 96.00 158 ARG A C 1
ATOM 1207 O O . ARG A 1 158 ? 3.094 1.602 -16.641 1.00 96.00 158 ARG A O 1
ATOM 1214 N N . PHE A 1 159 ? 4.334 3.302 -17.482 1.00 94.38 159 PHE A N 1
ATOM 1215 C CA . PHE A 1 159 ? 5.092 2.506 -18.445 1.00 94.38 159 PHE A CA 1
ATOM 1216 C C . PHE A 1 159 ? 5.644 1.230 -17.788 1.00 94.38 159 PHE A C 1
ATOM 1218 O O . PHE A 1 159 ? 6.393 1.301 -16.805 1.00 94.38 159 PHE A O 1
ATOM 1225 N N . PHE A 1 160 ? 5.241 0.054 -18.275 1.00 92.19 160 PHE A N 1
ATOM 1226 C CA . PHE A 1 160 ? 5.564 -1.268 -17.711 1.00 92.19 160 PHE A CA 1
ATOM 1227 C C . PHE A 1 160 ? 5.172 -1.496 -16.232 1.00 92.19 160 PHE A C 1
ATOM 1229 O O . PHE A 1 160 ? 5.780 -2.304 -15.510 1.00 92.19 160 PHE A O 1
ATOM 1236 N N . SER A 1 161 ? 4.148 -0.807 -15.724 1.00 94.75 161 SER A N 1
ATOM 1237 C CA . SER A 1 161 ? 3.622 -1.036 -14.376 1.00 94.75 161 SER A CA 1
ATOM 1238 C C . SER A 1 161 ? 2.823 -2.342 -14.314 1.00 94.75 161 SER A C 1
ATOM 1240 O O . SER A 1 161 ? 1.654 -2.405 -14.675 1.00 94.75 161 SER A O 1
ATOM 1242 N N . GLN A 1 162 ? 3.447 -3.389 -13.770 1.00 94.50 162 GLN A N 1
ATOM 1243 C CA . GLN A 1 162 ? 2.838 -4.725 -13.646 1.00 94.50 162 GLN A CA 1
ATOM 1244 C C . GLN A 1 162 ? 1.561 -4.741 -12.787 1.00 94.50 162 GLN A C 1
ATOM 1246 O O . GLN A 1 162 ? 0.692 -5.588 -12.978 1.00 94.50 162 GLN A O 1
ATOM 1251 N N . THR A 1 163 ? 1.418 -3.775 -11.874 1.00 96.44 163 THR A N 1
ATOM 1252 C CA . THR A 1 163 ? 0.247 -3.589 -11.005 1.00 96.44 163 THR A CA 1
ATOM 1253 C C . THR A 1 163 ? -0.759 -2.574 -11.552 1.00 96.44 163 THR A C 1
ATOM 1255 O O . THR A 1 163 ? -1.677 -2.190 -10.826 1.00 96.44 163 THR A O 1
ATOM 1258 N N . ASN A 1 164 ? -0.614 -2.120 -12.807 1.00 97.31 164 ASN A N 1
ATOM 1259 C CA . ASN A 1 164 ? -1.536 -1.139 -13.375 1.00 97.31 164 ASN A CA 1
ATOM 1260 C C . ASN A 1 164 ? -2.975 -1.679 -13.378 1.00 97.31 164 ASN A C 1
ATOM 1262 O O . ASN A 1 164 ? -3.219 -2.852 -13.679 1.00 97.31 164 ASN A O 1
ATOM 1266 N N . SER A 1 165 ? -3.909 -0.819 -12.993 1.00 97.50 165 SER A N 1
ATOM 1267 C CA . SER A 1 165 ? -5.355 -1.027 -13.057 1.00 97.50 165 SER A CA 1
ATOM 1268 C C . SER A 1 165 ? -6.068 0.315 -12.862 1.00 97.50 165 SER A C 1
ATOM 1270 O O . SER A 1 165 ? -5.453 1.312 -12.458 1.00 97.50 165 SER A O 1
ATOM 1272 N N . CYS A 1 166 ? -7.360 0.349 -13.165 1.00 97.06 166 CYS A N 1
ATOM 1273 C CA . CYS A 1 166 ? -8.250 1.488 -12.953 1.00 97.06 166 CYS A CA 1
ATOM 1274 C C . CYS A 1 166 ? -9.678 0.972 -12.686 1.00 97.06 166 CYS A C 1
ATOM 1276 O O . CYS A 1 166 ? -9.888 -0.239 -12.777 1.00 97.06 166 CYS A O 1
ATOM 1278 N N . PRO A 1 167 ? -10.666 1.846 -12.418 1.00 95.31 167 PRO A N 1
ATOM 1279 C CA . PRO A 1 167 ? -12.055 1.423 -12.220 1.00 95.31 167 PRO A CA 1
ATOM 1280 C C . PRO A 1 167 ? -12.646 0.560 -13.354 1.00 95.31 167 PRO A C 1
ATOM 1282 O O . PRO A 1 167 ? -13.469 -0.305 -13.086 1.00 95.31 167 PRO A O 1
ATOM 1285 N N . HIS A 1 168 ? -12.194 0.713 -14.607 1.00 94.75 168 HIS A N 1
ATOM 1286 C CA . HIS A 1 168 ? -12.682 -0.096 -15.740 1.00 94.75 168 HIS A CA 1
ATOM 1287 C C . HIS A 1 168 ? -12.103 -1.521 -15.795 1.00 94.75 168 HIS A C 1
ATOM 1289 O O . HIS A 1 168 ? -12.743 -2.427 -16.316 1.00 94.75 168 HIS A O 1
ATOM 1295 N N . CYS A 1 169 ? -10.885 -1.731 -15.287 1.00 95.50 169 CYS A N 1
ATOM 1296 C CA . CYS A 1 169 ? -10.251 -3.051 -15.170 1.00 95.50 169 CYS A CA 1
ATOM 1297 C C . CYS A 1 169 ? -9.912 -3.352 -13.706 1.00 95.50 169 CYS A C 1
ATOM 1299 O O . CYS A 1 169 ? -8.775 -3.686 -13.355 1.00 95.50 169 CYS A O 1
ATOM 1301 N N . ALA A 1 170 ? -10.904 -3.129 -12.846 1.00 90.69 170 ALA A N 1
ATOM 1302 C CA . ALA A 1 170 ? -10.716 -3.058 -11.411 1.00 90.69 170 ALA A CA 1
ATOM 1303 C C . ALA A 1 170 ? -10.294 -4.395 -10.800 1.00 90.69 170 ALA A C 1
ATOM 1305 O O . ALA A 1 170 ? -10.761 -5.472 -11.180 1.00 90.69 170 ALA A O 1
ATOM 1306 N N . VAL A 1 171 ? -9.466 -4.298 -9.762 1.00 94.25 171 VAL A N 1
ATOM 1307 C CA . VAL A 1 171 ? -9.398 -5.352 -8.751 1.00 94.25 171 VAL A CA 1
ATOM 1308 C C . VAL A 1 171 ? -10.711 -5.288 -7.957 1.00 94.25 171 VAL A C 1
ATOM 1310 O O . VAL A 1 171 ? -11.081 -4.200 -7.509 1.00 94.25 171 VAL A O 1
ATOM 1313 N N . PRO A 1 172 ? -11.453 -6.398 -7.807 1.00 92.94 172 PRO A N 1
ATOM 1314 C CA . PRO A 1 172 ? -12.740 -6.377 -7.129 1.00 92.94 172 PRO A CA 1
ATOM 1315 C C . PRO A 1 172 ? -12.555 -6.103 -5.636 1.00 92.94 172 PRO A C 1
ATOM 1317 O O . PRO A 1 172 ? -11.678 -6.683 -4.999 1.00 92.94 172 PRO A O 1
ATOM 1320 N N . LEU A 1 173 ? -13.422 -5.253 -5.090 1.00 95.88 173 LEU A N 1
ATOM 1321 C CA . LEU A 1 173 ? -13.571 -5.028 -3.656 1.00 95.88 173 LEU A CA 1
ATOM 1322 C C . LEU A 1 173 ? -14.910 -5.615 -3.209 1.00 95.88 173 LEU A C 1
ATOM 1324 O O . LEU A 1 173 ? -15.900 -5.537 -3.940 1.00 95.88 173 LEU A O 1
ATOM 1328 N N . ARG A 1 174 ? -14.946 -6.211 -2.020 1.00 96.94 174 ARG A N 1
ATOM 1329 C CA . ARG A 1 174 ? -16.161 -6.763 -1.424 1.00 96.94 174 ARG A CA 1
ATOM 1330 C C . ARG A 1 174 ? -16.340 -6.254 -0.006 1.00 96.94 174 ARG A C 1
ATOM 1332 O O . ARG A 1 174 ? -15.379 -6.091 0.745 1.00 96.94 174 ARG A O 1
ATOM 1339 N N . TRP A 1 175 ? -17.599 -6.071 0.367 1.00 98.12 175 TRP A N 1
ATOM 1340 C CA . TRP A 1 175 ? -18.015 -5.830 1.743 1.00 98.12 175 TRP A CA 1
ATOM 1341 C C . TRP A 1 175 ? -18.797 -7.037 2.243 1.00 98.12 175 TRP A C 1
ATOM 1343 O O . TRP A 1 175 ? -19.660 -7.551 1.543 1.00 98.12 175 TRP A O 1
ATOM 1353 N N . THR A 1 176 ? -18.502 -7.542 3.433 1.00 97.81 176 THR A N 1
ATOM 1354 C CA . THR A 1 176 ? -19.237 -8.676 4.012 1.00 97.81 176 THR A CA 1
ATOM 1355 C C . THR A 1 176 ? -19.519 -8.390 5.473 1.00 97.81 176 THR A C 1
ATOM 1357 O O . THR A 1 176 ? -18.584 -8.205 6.239 1.00 97.81 176 THR A O 1
ATOM 1360 N N . VAL A 1 177 ? -20.785 -8.389 5.880 1.00 97.50 177 VAL A N 1
ATOM 1361 C CA . VAL A 1 177 ? -21.166 -8.367 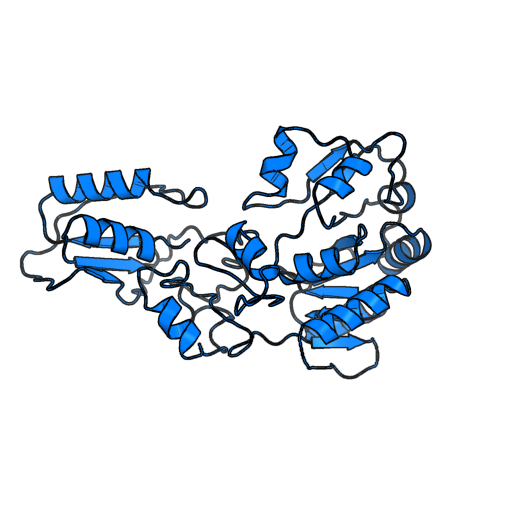7.303 1.00 97.50 177 VAL A CA 1
ATOM 1362 C C . VAL A 1 177 ? -21.226 -9.806 7.812 1.00 97.50 177 VAL A C 1
ATOM 1364 O O . VAL A 1 177 ? -21.637 -10.698 7.069 1.00 97.50 177 VAL A O 1
ATOM 1367 N N . ALA A 1 178 ? -20.821 -10.055 9.058 1.00 94.81 178 ALA A N 1
ATOM 1368 C CA . ALA A 1 178 ? -20.872 -11.387 9.657 1.00 94.81 178 ALA A CA 1
ATOM 1369 C C . ALA A 1 178 ? -22.277 -12.000 9.545 1.00 94.81 178 ALA A C 1
ATOM 1371 O O . ALA A 1 178 ? -23.272 -11.375 9.906 1.00 94.81 178 ALA A O 1
ATOM 1372 N N . GLY A 1 179 ? -22.349 -13.230 9.028 1.00 91.62 179 GLY A N 1
ATOM 1373 C CA . GLY A 1 179 ? -23.609 -13.942 8.792 1.00 91.62 179 GLY A CA 1
ATOM 1374 C C . GLY A 1 179 ? -24.334 -13.584 7.488 1.00 91.62 179 GLY A C 1
ATOM 1375 O O . GLY A 1 179 ? -25.308 -14.253 7.155 1.00 91.62 179 GLY A O 1
ATOM 1376 N N . ASN A 1 180 ? -23.849 -12.601 6.722 1.00 93.88 180 ASN A N 1
ATOM 1377 C CA . ASN A 1 180 ? -24.443 -12.185 5.451 1.00 93.88 180 ASN A CA 1
ATOM 1378 C C . ASN A 1 180 ? -23.587 -12.603 4.246 1.00 93.88 180 ASN A C 1
ATOM 1380 O O . ASN A 1 180 ? -22.389 -12.867 4.359 1.00 93.88 180 ASN A O 1
ATOM 1384 N N . ALA A 1 181 ? -24.206 -12.631 3.064 1.00 93.31 181 ALA A N 1
ATOM 1385 C CA . ALA A 1 181 ? -23.493 -12.848 1.809 1.00 93.31 181 ALA A CA 1
ATOM 1386 C C . ALA A 1 181 ? -22.588 -11.644 1.455 1.00 93.31 181 ALA A C 1
ATOM 1388 O O . ALA A 1 181 ? -22.940 -10.505 1.781 1.00 93.31 181 ALA A O 1
ATOM 1389 N N . PRO A 1 182 ? -21.453 -11.864 0.759 1.00 94.88 182 PRO A N 1
ATOM 1390 C CA . PRO A 1 182 ? -20.609 -10.780 0.270 1.00 94.88 182 PRO A CA 1
ATOM 1391 C C . PRO A 1 182 ? -21.359 -9.855 -0.692 1.00 94.88 182 PRO A C 1
ATOM 1393 O O . PRO A 1 182 ? -21.993 -10.307 -1.644 1.00 94.88 182 PRO A O 1
ATOM 1396 N N . GLN A 1 183 ? -21.232 -8.556 -0.459 1.00 96.00 183 GLN A N 1
ATOM 1397 C CA . GLN A 1 183 ? -21.749 -7.481 -1.291 1.00 96.00 183 GLN A CA 1
ATOM 1398 C C . GLN A 1 183 ? -20.658 -6.983 -2.242 1.00 96.00 183 GLN A C 1
ATOM 1400 O O . GLN A 1 183 ? -19.485 -6.863 -1.874 1.00 96.00 183 GLN A O 1
ATOM 1405 N N . THR A 1 184 ? -21.066 -6.684 -3.471 1.00 94.94 184 THR A N 1
ATOM 1406 C CA . THR A 1 184 ? -20.240 -6.108 -4.537 1.00 94.94 184 THR A CA 1
ATOM 1407 C C . THR A 1 184 ? -20.915 -4.851 -5.061 1.00 94.94 184 THR A C 1
ATOM 1409 O O . THR A 1 184 ? -22.142 -4.782 -5.066 1.00 94.94 184 THR A O 1
ATOM 1412 N N . GLY A 1 185 ? -20.141 -3.895 -5.556 1.00 92.69 185 GLY A N 1
ATOM 1413 C CA . GLY A 1 185 ? -20.664 -2.650 -6.106 1.00 92.69 185 GLY A CA 1
ATOM 1414 C C . GLY A 1 185 ? -19.550 -1.635 -6.302 1.00 92.69 185 GLY A C 1
ATOM 1415 O O . GLY A 1 185 ? -18.374 -2.008 -6.359 1.00 92.69 185 GLY A O 1
ATOM 1416 N N . GLU A 1 186 ? -19.927 -0.363 -6.369 1.00 93.50 186 GLU A N 1
ATOM 1417 C CA . GLU A 1 186 ? -18.969 0.732 -6.441 1.00 93.50 186 GLU A CA 1
ATOM 1418 C C . GLU A 1 186 ? -18.094 0.767 -5.188 1.00 93.50 186 GLU A C 1
ATOM 1420 O O . GLU A 1 186 ? -18.569 0.644 -4.057 1.00 93.50 186 GLU A O 1
ATOM 1425 N N . ALA A 1 187 ? -16.789 0.952 -5.386 1.00 94.56 187 ALA A N 1
ATOM 1426 C CA . ALA A 1 187 ? -15.828 0.930 -4.288 1.00 94.56 187 ALA A CA 1
ATOM 1427 C C . ALA A 1 187 ? -16.164 1.963 -3.201 1.00 94.56 187 ALA A C 1
ATOM 1429 O O . ALA A 1 187 ? -15.973 1.689 -2.017 1.00 94.56 187 ALA A O 1
ATOM 1430 N N . GLU A 1 188 ? -16.686 3.126 -3.594 1.00 94.81 188 GLU A N 1
ATOM 1431 C CA . GLU A 1 188 ? -17.053 4.192 -2.664 1.00 94.81 188 GLU A CA 1
ATOM 1432 C C . GLU A 1 188 ? -18.215 3.794 -1.747 1.00 94.81 188 GLU A C 1
ATOM 1434 O O . GLU A 1 188 ? -18.186 4.127 -0.563 1.00 94.81 188 GLU A O 1
ATOM 1439 N N . ASP A 1 189 ? -19.191 3.035 -2.243 1.00 97.19 189 ASP A N 1
ATOM 1440 C CA . ASP A 1 189 ? -20.324 2.561 -1.440 1.00 97.19 189 ASP A CA 1
ATOM 1441 C C . ASP A 1 189 ? -19.886 1.470 -0.457 1.00 97.19 189 ASP A C 1
ATOM 1443 O O . ASP A 1 189 ? -20.286 1.459 0.707 1.00 97.19 189 ASP A O 1
ATOM 1447 N N . LEU A 1 190 ? -18.993 0.574 -0.888 1.00 98.19 190 LEU A N 1
ATOM 1448 C CA . LEU A 1 190 ? -18.449 -0.475 -0.019 1.00 98.19 190 LEU A CA 1
ATOM 1449 C C . LEU A 1 190 ? -17.563 0.110 1.091 1.00 98.19 190 LEU A C 1
ATOM 1451 O O . LEU A 1 190 ? -17.602 -0.351 2.233 1.00 98.19 190 LEU A O 1
ATOM 1455 N N . ILE A 1 191 ? -16.778 1.144 0.773 1.00 98.31 191 ILE A N 1
ATOM 1456 C CA . ILE A 1 191 ? -15.991 1.886 1.764 1.00 98.31 191 ILE A CA 1
ATOM 1457 C C . ILE A 1 191 ? -16.920 2.678 2.696 1.00 98.31 191 ILE A C 1
ATOM 1459 O O . ILE A 1 191 ? -16.649 2.717 3.895 1.00 98.31 191 ILE A O 1
ATOM 1463 N N . ALA A 1 192 ? -18.024 3.245 2.190 1.00 98.44 192 ALA A N 1
ATOM 1464 C CA . ALA A 1 192 ? -19.054 3.889 3.013 1.00 98.44 192 ALA A CA 1
ATOM 1465 C C . ALA A 1 192 ? -19.599 2.931 4.073 1.00 98.44 192 ALA A C 1
ATOM 1467 O O .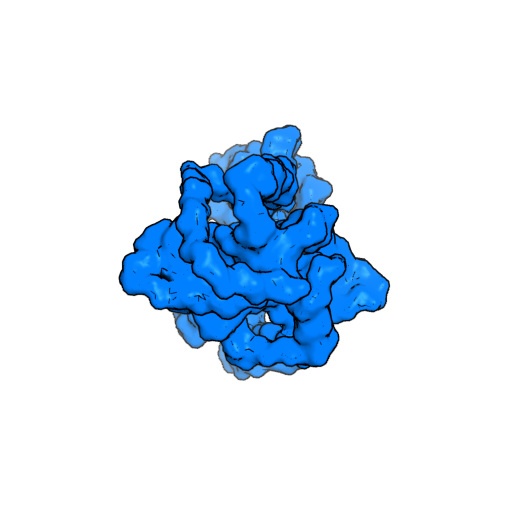 ALA A 1 192 ? -19.535 3.227 5.259 1.00 98.44 192 ALA A O 1
ATOM 1468 N N . ALA A 1 193 ? -20.033 1.742 3.651 1.00 98.62 193 ALA A N 1
ATOM 1469 C CA . ALA A 1 193 ? -20.582 0.734 4.550 1.00 98.62 193 ALA A CA 1
ATOM 1470 C C . ALA A 1 193 ? -19.570 0.299 5.627 1.00 98.62 193 ALA A C 1
ATOM 1472 O O . ALA A 1 193 ? -19.933 0.065 6.783 1.00 98.62 193 ALA A O 1
ATOM 1473 N N . ALA A 1 194 ? -18.283 0.223 5.270 1.00 98.69 194 ALA A N 1
ATOM 1474 C CA . ALA A 1 194 ? -17.222 -0.048 6.232 1.00 98.69 194 ALA A CA 1
ATOM 1475 C C . ALA A 1 194 ? -17.046 1.088 7.251 1.00 98.69 194 ALA A C 1
ATOM 1477 O O . ALA A 1 194 ? -16.869 0.810 8.439 1.00 98.69 194 ALA A O 1
ATOM 1478 N N . VAL A 1 195 ? -17.118 2.347 6.807 1.00 98.75 195 VAL A N 1
ATOM 1479 C CA . VAL A 1 195 ? -17.083 3.530 7.681 1.00 98.75 195 VAL A CA 1
ATOM 1480 C C . VAL A 1 195 ? -18.288 3.540 8.617 1.00 98.75 195 VAL A C 1
ATOM 1482 O O . VAL A 1 195 ? -18.081 3.589 9.825 1.00 98.75 195 VAL A O 1
ATOM 1485 N N . ASP A 1 196 ? -19.507 3.371 8.103 1.00 98.69 196 ASP A N 1
ATOM 1486 C CA . ASP A 1 196 ? -20.736 3.332 8.908 1.00 98.69 196 ASP A CA 1
ATOM 1487 C C . ASP A 1 196 ? -20.655 2.249 9.999 1.00 98.69 196 ASP A C 1
ATOM 1489 O O . ASP A 1 196 ? -21.019 2.460 11.159 1.00 98.69 196 ASP A O 1
ATOM 1493 N N . SER A 1 197 ? -20.101 1.081 9.658 1.00 98.75 197 SER A N 1
ATOM 1494 C CA . SER A 1 197 ? -19.867 0.001 10.618 1.00 98.75 197 SER A CA 1
ATOM 1495 C C . SER A 1 197 ? -18.849 0.392 11.702 1.00 98.75 197 SER A C 1
ATOM 1497 O O . SER A 1 197 ? -19.071 0.124 12.886 1.00 98.75 197 SER A O 1
ATOM 1499 N N . LEU A 1 198 ? -17.740 1.041 11.334 1.00 98.81 198 LEU A N 1
ATOM 1500 C CA . LEU A 1 198 ? -16.753 1.546 12.298 1.00 98.81 198 LEU A CA 1
ATOM 1501 C C . LEU A 1 198 ? -17.356 2.626 13.211 1.00 98.81 198 LEU A C 1
ATOM 1503 O O . LEU A 1 198 ? -17.113 2.613 14.418 1.00 98.81 198 LEU A O 1
ATOM 1507 N N . GLU A 1 199 ? -18.182 3.523 12.669 1.00 98.56 199 GLU A N 1
ATOM 1508 C CA . GLU A 1 199 ? -18.886 4.568 13.424 1.00 98.56 199 GLU A CA 1
ATOM 1509 C C . GLU A 1 199 ? -19.892 3.991 14.426 1.00 98.56 199 GLU A C 1
ATOM 1511 O O . GLU A 1 199 ? -19.971 4.452 15.573 1.00 98.56 199 GLU A O 1
ATOM 1516 N N . ALA A 1 200 ? -20.572 2.904 14.048 1.00 98.44 200 ALA A N 1
ATOM 1517 C CA . ALA A 1 200 ? -21.418 2.113 14.939 1.00 98.44 200 ALA A CA 1
ATOM 1518 C C . ALA A 1 200 ? -20.630 1.392 16.059 1.00 98.44 200 ALA A C 1
ATOM 1520 O O . ALA A 1 200 ? -21.225 0.806 16.966 1.00 98.44 200 ALA A O 1
ATOM 1521 N N . GLY A 1 201 ? -19.294 1.460 16.048 1.00 98.25 201 GLY A N 1
ATOM 1522 C CA . GLY A 1 201 ? -18.421 0.864 17.057 1.00 98.25 201 GLY A CA 1
ATOM 1523 C C . GLY A 1 201 ? -18.125 -0.618 16.825 1.00 98.25 201 GLY A C 1
ATOM 1524 O O . GLY A 1 201 ? -17.741 -1.319 17.768 1.00 98.25 201 GLY A O 1
ATOM 1525 N N . ASN A 1 202 ? -18.319 -1.102 15.598 1.00 98.69 202 ASN A N 1
ATOM 1526 C CA . ASN A 1 202 ? -17.975 -2.463 15.210 1.00 98.69 202 ASN A CA 1
ATOM 1527 C C . ASN A 1 202 ? -16.485 -2.600 14.870 1.00 98.69 202 ASN A C 1
ATOM 1529 O O . ASN A 1 202 ? -15.769 -1.622 14.644 1.00 98.69 202 ASN A O 1
ATOM 1533 N N . ILE A 1 203 ? -16.022 -3.847 14.824 1.00 98.75 203 ILE A N 1
ATOM 1534 C CA . ILE A 1 203 ? -14.672 -4.226 14.413 1.00 98.75 203 ILE A CA 1
ATOM 1535 C C . ILE A 1 203 ? -14.727 -4.705 12.963 1.00 98.75 203 ILE A C 1
ATOM 1537 O O . ILE A 1 203 ? -15.419 -5.671 12.652 1.00 98.75 203 ILE A O 1
ATOM 1541 N N . VAL A 1 204 ? -13.965 -4.070 12.080 1.00 98.75 204 VAL A N 1
ATOM 1542 C CA . VAL A 1 204 ? -13.898 -4.411 10.655 1.00 98.75 204 VAL A CA 1
ATOM 1543 C C . VAL A 1 204 ? -12.543 -5.030 10.328 1.00 98.75 204 VAL A C 1
ATOM 1545 O O . VAL A 1 204 ? -11.501 -4.456 10.632 1.00 98.75 204 VAL A O 1
ATOM 1548 N N . ALA A 1 205 ? -12.537 -6.195 9.687 1.00 98.38 205 ALA A N 1
ATOM 1549 C CA . ALA A 1 205 ? -11.343 -6.795 9.109 1.00 98.38 205 ALA A CA 1
ATOM 1550 C C . ALA A 1 205 ? -11.078 -6.200 7.715 1.00 98.38 205 ALA A C 1
ATOM 1552 O O . ALA A 1 205 ? -11.805 -6.476 6.764 1.00 98.38 205 ALA A O 1
ATOM 1553 N N . VAL A 1 206 ? -10.025 -5.401 7.574 1.00 98.44 206 VAL A N 1
ATOM 1554 C CA . VAL A 1 206 ? -9.659 -4.722 6.324 1.00 98.44 206 VAL A CA 1
ATOM 1555 C C . VAL A 1 206 ? -8.469 -5.423 5.684 1.00 98.44 206 VAL A C 1
ATOM 1557 O O . VAL A 1 206 ? -7.423 -5.575 6.318 1.00 98.44 206 VAL A O 1
ATOM 1560 N N . LYS A 1 207 ? -8.594 -5.843 4.426 1.00 97.38 207 LYS A N 1
ATOM 1561 C CA . LYS A 1 207 ? -7.507 -6.485 3.683 1.00 97.38 207 LYS A CA 1
ATOM 1562 C C . LYS A 1 207 ? -6.457 -5.451 3.276 1.00 97.38 207 LYS A C 1
ATOM 1564 O O . LYS A 1 207 ? -6.700 -4.581 2.443 1.00 97.38 207 LYS A O 1
ATOM 1569 N N . GLY A 1 208 ? -5.283 -5.530 3.895 1.00 94.38 208 GLY A N 1
ATOM 1570 C CA . GLY A 1 208 ? -4.097 -4.777 3.500 1.00 94.38 208 GLY A CA 1
ATOM 1571 C C . GLY A 1 208 ? -3.320 -5.472 2.378 1.00 94.38 208 GLY A C 1
ATOM 1572 O O . GLY A 1 208 ? -3.791 -6.425 1.765 1.00 94.38 208 GLY A O 1
ATOM 1573 N N . ILE A 1 209 ? -2.087 -5.014 2.136 1.00 93.88 209 ILE A N 1
ATOM 1574 C CA . ILE A 1 209 ? -1.201 -5.616 1.121 1.00 93.88 209 ILE A CA 1
ATOM 1575 C C . ILE A 1 209 ? -0.715 -7.005 1.562 1.00 93.88 209 ILE A C 1
ATOM 1577 O O . ILE A 1 209 ? -0.801 -7.964 0.805 1.00 93.88 209 ILE A O 1
ATOM 1581 N N . GLY A 1 210 ? -0.212 -7.115 2.796 1.00 90.69 210 GLY A N 1
ATOM 1582 C CA . GLY A 1 210 ? 0.364 -8.362 3.314 1.00 90.69 210 GLY A CA 1
ATOM 1583 C C . GLY A 1 210 ? -0.640 -9.309 3.978 1.00 90.69 210 GLY A C 1
ATOM 1584 O O . GLY A 1 210 ? -0.285 -10.438 4.298 1.00 90.69 210 GLY A O 1
ATOM 1585 N N . GLY A 1 211 ? -1.869 -8.855 4.230 1.00 94.88 211 GLY A N 1
ATOM 1586 C CA . GLY A 1 211 ? -2.895 -9.601 4.957 1.00 94.88 211 GLY A CA 1
ATOM 1587 C C . GLY A 1 211 ? -3.928 -8.686 5.610 1.00 94.88 211 GLY A C 1
ATOM 1588 O O . GLY A 1 211 ? -3.916 -7.472 5.407 1.00 94.88 211 GLY A O 1
ATOM 1589 N N . TYR A 1 212 ? -4.834 -9.268 6.388 1.00 97.31 212 TYR A N 1
ATOM 1590 C CA . TYR A 1 212 ? -5.915 -8.542 7.046 1.00 97.31 212 TYR A CA 1
ATOM 1591 C C . TYR A 1 212 ? -5.445 -7.794 8.302 1.00 97.31 212 TYR A C 1
ATOM 1593 O O . TYR A 1 212 ? -4.615 -8.272 9.083 1.00 97.31 212 TYR A O 1
ATOM 1601 N N . LEU A 1 213 ? -6.049 -6.630 8.523 1.00 97.81 213 LEU A N 1
ATOM 1602 C CA . LEU A 1 213 ? -5.955 -5.821 9.731 1.00 97.81 213 LEU A CA 1
ATOM 1603 C C . LEU A 1 213 ? -7.317 -5.803 10.426 1.00 97.81 213 LEU A C 1
ATOM 1605 O O . LEU A 1 213 ? -8.337 -5.642 9.768 1.00 97.81 213 LEU A O 1
ATOM 1609 N N . LEU A 1 214 ? -7.346 -5.947 11.749 1.00 98.06 214 LEU A N 1
ATOM 1610 C CA . LEU A 1 214 ? -8.537 -5.666 12.548 1.00 98.06 214 LEU A CA 1
ATOM 1611 C C . LEU A 1 214 ? -8.551 -4.179 12.885 1.00 98.06 214 LEU A C 1
ATOM 1613 O O . LEU A 1 214 ? -7.618 -3.682 13.530 1.00 98.06 214 LEU A O 1
ATOM 1617 N N . CYS A 1 215 ? -9.618 -3.512 12.455 1.00 98.69 215 CYS A N 1
ATOM 1618 C CA . CYS A 1 215 ? -9.830 -2.088 12.607 1.00 98.69 215 CYS A CA 1
ATOM 1619 C C . CYS A 1 215 ? -11.041 -1.779 13.479 1.00 98.69 215 CYS A C 1
ATOM 1621 O O . CYS A 1 215 ? -12.105 -2.366 13.310 1.00 98.69 215 CYS A O 1
ATOM 1623 N N . CYS A 1 216 ? -10.879 -0.844 14.408 1.00 98.75 216 CYS A N 1
ATOM 1624 C CA . CYS A 1 216 ? -11.972 -0.263 15.178 1.00 98.75 216 CYS A CA 1
ATOM 1625 C C . CYS A 1 216 ? -11.622 1.177 15.555 1.00 98.75 216 CYS A C 1
ATOM 1627 O O . CYS A 1 216 ? -10.449 1.557 15.532 1.00 98.75 216 CYS A O 1
ATOM 1629 N N . ASP A 1 217 ? -12.631 1.960 15.919 1.00 98.75 217 ASP A N 1
ATOM 1630 C CA . ASP A 1 217 ? -12.460 3.333 16.389 1.00 98.75 217 ASP A CA 1
ATOM 1631 C C . ASP A 1 217 ? -11.505 3.397 17.595 1.00 98.75 217 ASP A C 1
ATOM 1633 O O . ASP A 1 217 ? -11.788 2.803 18.638 1.00 98.75 217 ASP A O 1
ATOM 1637 N N . ALA A 1 218 ? -10.368 4.086 17.445 1.00 98.56 218 ALA A N 1
ATOM 1638 C CA . ALA A 1 218 ? -9.374 4.229 18.508 1.00 98.56 218 ALA A CA 1
ATOM 1639 C C . ALA A 1 218 ? -9.654 5.412 19.443 1.00 98.56 218 ALA A C 1
ATOM 1641 O O . ALA A 1 218 ? -8.922 5.584 20.413 1.00 98.56 218 ALA A O 1
ATOM 1642 N N . THR A 1 219 ? -10.680 6.227 19.179 1.00 98.31 219 THR A N 1
ATOM 1643 C CA . THR A 1 219 ? -11.065 7.349 20.055 1.00 98.31 219 THR A CA 1
ATOM 1644 C C . THR A 1 219 ? -12.098 6.940 21.101 1.00 98.31 219 THR A C 1
ATOM 1646 O O . THR A 1 219 ? -12.491 7.749 21.940 1.00 98.31 219 THR A O 1
ATOM 1649 N N . ARG A 1 220 ? -12.595 5.696 21.040 1.00 97.31 220 ARG A N 1
ATOM 1650 C CA . ARG A 1 220 ? -13.681 5.199 21.890 1.00 97.31 220 ARG A CA 1
ATOM 1651 C C . ARG A 1 220 ? -13.233 3.982 22.709 1.00 97.31 220 ARG A C 1
ATOM 1653 O O . ARG A 1 220 ? -12.887 2.959 22.117 1.00 97.31 220 ARG A O 1
ATOM 1660 N N . PRO A 1 221 ? -13.396 4.004 24.046 1.00 97.06 221 PRO A N 1
ATOM 1661 C CA . PRO A 1 221 ? -13.044 2.860 24.890 1.00 97.06 221 PRO A CA 1
ATOM 1662 C C . PRO A 1 221 ? -13.827 1.579 24.573 1.00 97.06 221 PRO A C 1
ATOM 1664 O O . PRO A 1 221 ? -13.292 0.476 24.654 1.00 97.06 221 PRO A O 1
ATOM 1667 N N . GLY A 1 222 ? -15.101 1.700 24.180 1.00 98.19 222 GLY A N 1
ATOM 1668 C CA . GLY A 1 222 ? -15.986 0.554 23.934 1.00 98.19 222 GLY A CA 1
ATOM 1669 C C . GLY A 1 222 ? -15.491 -0.400 22.832 1.00 98.19 222 GLY A C 1
ATOM 1670 O O . GLY A 1 222 ? -15.290 -1.586 23.113 1.00 98.19 222 GLY A O 1
ATOM 1671 N N . PRO A 1 223 ? -15.280 0.077 21.590 1.00 98.38 223 PRO A N 1
ATOM 1672 C CA . PRO A 1 223 ? -14.729 -0.736 20.503 1.00 98.38 223 PRO A CA 1
ATOM 1673 C C . PRO A 1 223 ? -13.351 -1.328 20.828 1.00 98.38 223 PRO A C 1
ATOM 1675 O O . PRO A 1 223 ? -13.121 -2.515 20.584 1.00 98.38 223 PRO A O 1
ATOM 1678 N N . VAL A 1 224 ? -12.461 -0.547 21.453 1.00 98.31 224 VAL A N 1
ATOM 1679 C CA . VAL A 1 224 ? -11.119 -1.008 21.842 1.00 98.31 224 VAL A CA 1
ATOM 1680 C C . VAL A 1 224 ? -11.196 -2.133 22.881 1.00 98.31 224 VAL A C 1
ATOM 1682 O O . VAL A 1 224 ? -10.573 -3.183 22.703 1.00 98.31 224 VAL A O 1
ATOM 1685 N N . ALA A 1 225 ? -12.012 -1.976 23.927 1.00 98.00 225 ALA A N 1
ATOM 1686 C CA . ALA A 1 225 ? -12.230 -3.006 24.943 1.00 98.00 225 ALA A CA 1
ATOM 1687 C C . ALA A 1 225 ? -12.840 -4.287 24.345 1.00 98.00 225 ALA A C 1
ATOM 1689 O O . ALA A 1 225 ? -12.407 -5.397 24.671 1.00 98.00 225 ALA A O 1
ATOM 1690 N N . ARG A 1 226 ? -13.796 -4.149 23.413 1.00 98.00 226 ARG A N 1
ATOM 1691 C CA . ARG A 1 226 ? -14.380 -5.281 22.678 1.00 98.00 226 ARG A CA 1
ATOM 1692 C C . ARG A 1 226 ? -13.314 -6.035 21.885 1.00 98.00 226 ARG A C 1
ATOM 1694 O O . ARG A 1 226 ? -13.250 -7.262 21.972 1.00 98.00 226 ARG A O 1
ATOM 1701 N N . LEU A 1 227 ? -12.447 -5.319 21.166 1.00 97.44 227 LEU A N 1
ATOM 1702 C CA . LEU A 1 227 ? -11.357 -5.925 20.402 1.00 97.44 227 LEU A CA 1
ATOM 1703 C C . LEU A 1 227 ? -10.358 -6.649 21.316 1.00 97.44 227 LEU A C 1
ATOM 1705 O O . LEU A 1 227 ? -9.946 -7.765 20.998 1.00 97.44 227 LEU A O 1
ATOM 1709 N N . ARG A 1 228 ? -9.996 -6.067 22.469 1.00 96.31 228 ARG A N 1
ATOM 1710 C CA . ARG A 1 228 ? -9.122 -6.725 23.460 1.00 96.31 228 ARG A CA 1
ATOM 1711 C C . ARG A 1 228 ? -9.710 -8.024 23.981 1.00 96.31 228 ARG A C 1
ATOM 1713 O O . ARG A 1 228 ? -8.989 -9.020 24.033 1.00 96.31 228 ARG A O 1
ATOM 1720 N N . SER A 1 229 ? -10.991 -8.000 24.344 1.00 96.12 229 SER A N 1
ATOM 1721 C CA . SER A 1 229 ? -11.716 -9.166 24.848 1.00 96.12 229 SER A CA 1
ATOM 1722 C C . SER A 1 229 ? -11.727 -10.288 23.808 1.00 96.12 229 SER A C 1
ATOM 1724 O O . SER A 1 229 ? -11.224 -11.380 24.070 1.00 96.12 229 SER A O 1
ATOM 1726 N N . ARG A 1 230 ? -12.165 -9.984 22.578 1.00 95.50 230 ARG A N 1
ATOM 1727 C CA . ARG A 1 230 ? -12.218 -10.954 21.472 1.00 95.50 230 ARG A CA 1
ATOM 1728 C C . ARG A 1 230 ? -10.839 -11.516 21.112 1.00 95.50 230 ARG A C 1
ATOM 1730 O O . ARG A 1 230 ? -10.698 -12.716 20.911 1.00 95.50 230 ARG A O 1
ATOM 1737 N N . LYS A 1 231 ? -9.799 -10.672 21.075 1.00 92.38 231 LYS A N 1
ATOM 1738 C CA . LYS A 1 231 ? -8.421 -11.078 20.734 1.00 92.38 231 LYS A CA 1
ATOM 1739 C C . LYS A 1 231 ? -7.647 -11.680 21.919 1.00 92.38 231 LYS A C 1
ATOM 1741 O O . LYS A 1 231 ? -6.489 -12.049 21.737 1.00 92.38 231 LYS A O 1
ATOM 1746 N N . GLN A 1 232 ? -8.242 -11.735 23.116 1.00 93.00 232 GLN A N 1
ATOM 1747 C CA . GLN A 1 232 ? -7.590 -12.168 24.360 1.00 93.00 232 GLN A CA 1
ATOM 1748 C C . GLN A 1 232 ? -6.247 -11.452 24.599 1.00 93.00 232 GLN A C 1
ATOM 1750 O O . GLN A 1 232 ? -5.225 -12.055 24.927 1.00 93.00 232 GLN A O 1
ATOM 1755 N N . ARG A 1 233 ? -6.235 -10.130 24.385 1.00 91.94 233 ARG A N 1
ATOM 1756 C CA . ARG A 1 233 ? -5.028 -9.289 24.412 1.00 91.94 233 ARG A CA 1
ATOM 1757 C C . ARG A 1 233 ? -5.185 -8.159 25.437 1.00 91.94 233 ARG A C 1
ATOM 1759 O O . ARG A 1 233 ? -5.442 -7.019 25.040 1.00 91.94 233 ARG A O 1
ATOM 1766 N N . PRO A 1 234 ? -5.033 -8.445 26.744 1.00 91.06 234 PRO A N 1
ATOM 1767 C CA . PRO A 1 234 ? -5.377 -7.492 27.798 1.00 91.06 234 PRO A CA 1
ATOM 1768 C C . PRO A 1 234 ? -4.485 -6.244 27.792 1.00 91.06 234 PRO A C 1
ATOM 1770 O O . PRO A 1 234 ? -5.012 -5.142 27.764 1.00 91.06 234 PRO A O 1
ATOM 1773 N N . ALA A 1 235 ? -3.157 -6.400 27.731 1.00 92.81 235 ALA A N 1
ATOM 1774 C CA . ALA A 1 235 ? -2.231 -5.271 27.905 1.00 92.81 235 ALA A CA 1
ATOM 1775 C C . ALA A 1 235 ? -1.401 -4.915 26.660 1.00 92.81 235 ALA A C 1
ATOM 1777 O O . ALA A 1 235 ? -1.026 -3.763 26.477 1.00 92.81 235 ALA A O 1
ATOM 1778 N N . LYS A 1 236 ? -1.106 -5.878 25.770 1.00 93.88 236 LYS A N 1
ATOM 1779 C CA . LYS A 1 236 ? -0.188 -5.627 24.643 1.00 93.88 236 LYS A CA 1
ATOM 1780 C C . LYS A 1 236 ? -0.730 -4.480 23.764 1.00 93.88 236 LYS A C 1
ATOM 1782 O O . LYS A 1 236 ? -1.858 -4.623 23.271 1.00 93.88 236 LYS A O 1
ATOM 1787 N N . PRO A 1 237 ? 0.048 -3.406 23.520 1.00 96.81 237 PRO A N 1
ATOM 1788 C CA . PRO A 1 237 ? -0.436 -2.189 22.869 1.00 96.81 237 PRO A CA 1
ATOM 1789 C C . PRO A 1 237 ? -0.863 -2.449 21.429 1.00 96.81 237 PRO A C 1
ATOM 1791 O O . PRO A 1 237 ? -0.278 -3.307 20.761 1.00 96.81 237 PRO A O 1
ATOM 1794 N N . PHE A 1 238 ? -1.875 -1.739 20.941 1.00 97.94 238 PHE A N 1
ATOM 1795 C CA . PHE A 1 238 ? -2.255 -1.776 19.531 1.00 97.94 238 PHE A CA 1
ATOM 1796 C C . PHE A 1 238 ? -1.495 -0.726 18.716 1.00 97.94 238 PHE A C 1
ATOM 1798 O O . PHE A 1 238 ? -1.099 0.312 19.236 1.00 97.94 238 PHE A O 1
ATOM 1805 N N . ALA A 1 239 ? -1.304 -1.013 17.427 1.00 97.94 239 ALA A N 1
ATOM 1806 C CA . ALA A 1 239 ? -0.895 0.006 16.470 1.00 97.94 239 ALA A CA 1
ATOM 1807 C C . ALA A 1 239 ? -2.124 0.819 16.041 1.00 97.94 239 ALA A C 1
ATOM 1809 O O . ALA A 1 239 ? -3.220 0.260 15.933 1.00 97.94 239 ALA A O 1
ATOM 1810 N N . VAL A 1 240 ? -1.929 2.112 15.793 1.00 98.75 240 VAL A N 1
ATOM 1811 C CA . VAL A 1 240 ? -2.978 3.063 15.417 1.00 98.75 240 VAL A CA 1
ATOM 1812 C C . VAL A 1 240 ? -2.658 3.680 14.061 1.00 98.75 240 VAL A C 1
ATOM 1814 O O . VAL A 1 240 ? -1.590 4.257 13.856 1.00 98.75 240 VAL A O 1
ATOM 1817 N N . LEU A 1 241 ? -3.598 3.548 13.132 1.00 98.75 241 LEU A N 1
ATOM 1818 C CA . LEU A 1 241 ? -3.600 4.178 11.824 1.00 98.75 241 LEU A CA 1
ATOM 1819 C C . LEU A 1 241 ? -4.217 5.575 11.933 1.00 98.75 241 LEU A C 1
ATOM 1821 O O . LEU A 1 241 ? -5.395 5.710 12.260 1.00 98.75 241 LEU A O 1
ATOM 1825 N N . TYR A 1 242 ? -3.430 6.600 11.617 1.00 98.69 242 TYR A N 1
ATOM 1826 C CA . TYR A 1 242 ? -3.897 7.985 11.535 1.00 98.69 242 TYR A CA 1
ATOM 1827 C C . TYR A 1 242 ? -4.165 8.382 10.077 1.00 98.69 242 TYR A C 1
ATOM 1829 O O . TYR A 1 242 ? -3.431 7.933 9.192 1.00 98.69 242 TYR A O 1
ATOM 1837 N N . PRO A 1 243 ? -5.175 9.229 9.799 1.00 97.50 243 PRO A N 1
ATOM 1838 C CA . PRO A 1 243 ? -5.469 9.684 8.438 1.00 97.50 243 PRO A CA 1
ATOM 1839 C C . PRO A 1 243 ? -4.351 10.557 7.851 1.00 97.50 243 PRO A C 1
ATOM 1841 O O . PRO A 1 243 ? -4.045 10.450 6.662 1.00 97.50 243 PRO A O 1
ATOM 1844 N N . ASP A 1 244 ? -3.711 11.380 8.685 1.00 97.00 244 ASP A N 1
ATOM 1845 C CA . ASP A 1 244 ? -2.654 12.302 8.283 1.00 97.00 244 ASP A CA 1
ATOM 1846 C C . ASP A 1 244 ? -1.708 12.667 9.445 1.00 97.00 244 ASP A C 1
ATOM 1848 O O . ASP A 1 244 ? -1.921 12.320 10.611 1.00 97.00 244 ASP A O 1
ATOM 1852 N N . LEU A 1 245 ? -0.623 13.371 9.104 1.00 96.94 245 LEU A N 1
ATOM 1853 C CA . LEU A 1 245 ? 0.383 13.838 10.061 1.00 96.94 245 LEU A CA 1
ATOM 1854 C C . LEU A 1 245 ? -0.137 14.913 11.027 1.00 96.94 245 LEU A C 1
ATOM 1856 O O . LEU A 1 245 ? 0.426 15.051 12.112 1.00 96.94 245 LEU A O 1
ATOM 1860 N N . GLY A 1 246 ? -1.137 15.698 10.627 1.00 96.75 246 GLY A N 1
ATOM 1861 C CA . GLY A 1 246 ? -1.709 16.768 11.4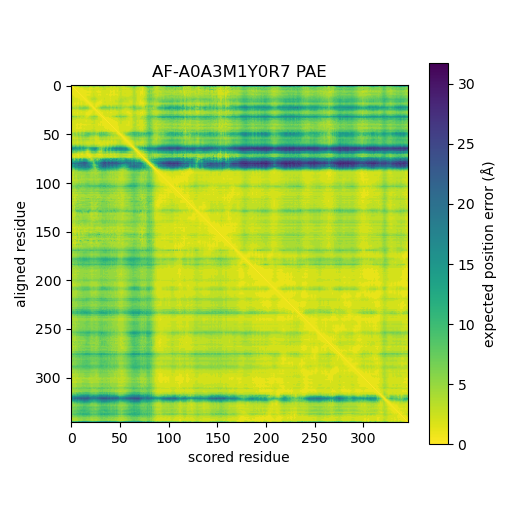39 1.00 96.75 246 GLY A CA 1
ATOM 1862 C C . GLY A 1 246 ? -2.440 16.198 12.647 1.00 96.75 246 GLY A C 1
ATOM 1863 O O . GLY A 1 246 ? -2.103 16.544 13.777 1.00 96.75 246 GLY A O 1
ATOM 1864 N N . MET A 1 247 ? -3.351 15.251 12.412 1.00 97.81 247 MET A N 1
ATOM 1865 C CA . MET A 1 247 ? -4.051 14.538 13.483 1.00 97.81 247 MET A CA 1
ATOM 1866 C C . MET A 1 247 ? -3.078 13.748 14.363 1.00 97.81 247 MET A C 1
ATOM 1868 O O . MET A 1 247 ? -3.144 13.832 15.588 1.00 97.81 247 MET A O 1
ATOM 1872 N N . LEU A 1 248 ? -2.116 13.050 13.747 1.00 98.19 248 LEU A N 1
ATOM 1873 C CA . LEU A 1 248 ? -1.076 12.321 14.476 1.00 98.19 248 LEU A CA 1
ATOM 1874 C C . LEU A 1 248 ? -0.305 13.230 15.448 1.00 98.19 248 LEU A C 1
ATOM 1876 O O . LEU A 1 248 ? -0.069 12.861 16.597 1.00 98.19 248 LEU A O 1
ATOM 1880 N N . ALA A 1 249 ? 0.079 14.431 15.010 1.00 97.62 249 ALA A N 1
ATOM 1881 C CA . ALA A 1 249 ? 0.846 15.368 15.828 1.00 97.62 249 ALA A CA 1
ATOM 1882 C C . ALA A 1 249 ? 0.076 15.903 17.051 1.00 97.62 249 ALA A C 1
ATOM 1884 O O . ALA A 1 249 ? 0.717 16.457 17.953 1.00 97.62 249 ALA A O 1
ATOM 1885 N N . GLY A 1 250 ? -1.253 15.742 17.087 1.00 97.75 250 GLY A N 1
ATOM 1886 C CA . GLY A 1 250 ? -2.106 16.047 18.238 1.00 97.75 250 GLY A CA 1
ATOM 1887 C C . GLY A 1 250 ? -1.995 15.029 19.377 1.00 97.75 250 GLY A C 1
ATOM 1888 O O . GLY A 1 250 ? -2.203 15.397 20.529 1.00 97.75 250 GLY A O 1
ATOM 1889 N N . ASP A 1 251 ? -1.582 13.791 19.085 1.00 98.44 251 ASP A N 1
ATOM 1890 C CA . ASP A 1 251 ? -1.562 12.697 20.068 1.00 98.44 251 ASP A CA 1
ATOM 1891 C C . ASP A 1 251 ? -0.145 12.276 20.478 1.00 98.44 251 ASP A C 1
ATOM 1893 O O . ASP A 1 251 ? 0.064 11.811 21.599 1.00 98.44 251 ASP A O 1
ATOM 1897 N N . VAL A 1 252 ? 0.852 12.482 19.607 1.00 98.38 252 VAL A N 1
ATOM 1898 C CA . VAL A 1 252 ? 2.250 12.088 19.860 1.00 98.38 252 VAL A CA 1
ATOM 1899 C C . VAL A 1 252 ? 3.254 13.221 19.630 1.00 98.38 252 VAL A C 1
ATOM 1901 O O . VAL A 1 252 ? 3.011 14.184 18.895 1.00 98.38 252 VAL A O 1
ATOM 1904 N N . ALA A 1 253 ? 4.431 13.093 20.241 1.00 97.44 253 ALA A N 1
ATOM 1905 C CA . ALA A 1 253 ? 5.584 13.953 20.006 1.00 97.44 253 ALA A CA 1
ATOM 1906 C C . ALA A 1 253 ? 6.295 13.562 18.695 1.00 97.44 253 ALA A C 1
ATOM 1908 O O . ALA A 1 253 ? 7.157 12.683 18.652 1.00 97.44 253 ALA A O 1
ATOM 1909 N N . LEU A 1 254 ? 5.925 14.225 17.598 1.00 95.62 254 LEU A N 1
ATOM 1910 C CA . LEU A 1 254 ? 6.467 13.936 16.271 1.00 95.62 254 LEU A CA 1
ATOM 1911 C C . LEU A 1 254 ? 7.854 14.569 16.062 1.00 95.62 254 LEU A C 1
ATOM 1913 O O . LEU A 1 254 ? 7.976 15.786 15.911 1.00 95.62 254 LEU A O 1
ATOM 1917 N N . THR A 1 255 ? 8.898 13.741 15.985 1.00 92.69 255 THR A N 1
ATOM 1918 C CA . THR A 1 255 ? 10.269 14.201 15.712 1.00 92.69 255 THR A CA 1
ATOM 1919 C C . THR A 1 255 ? 10.493 14.491 14.217 1.00 92.69 255 THR A C 1
ATOM 1921 O O . THR A 1 255 ? 9.823 13.899 13.361 1.00 92.69 255 THR A O 1
ATOM 1924 N N . PRO A 1 256 ? 11.466 15.351 13.851 1.00 94.38 256 PRO A N 1
ATOM 1925 C CA . PRO A 1 256 ? 11.829 15.574 12.449 1.00 94.38 256 PRO A CA 1
ATOM 1926 C C . PRO A 1 256 ? 12.233 14.289 11.709 1.00 94.38 256 PRO A C 1
ATOM 1928 O O . PRO A 1 256 ? 11.921 14.145 10.530 1.00 94.38 256 PRO A O 1
ATOM 1931 N N . ALA A 1 257 ? 12.861 13.334 12.406 1.00 95.00 257 ALA A N 1
ATOM 1932 C CA . ALA A 1 257 ? 13.277 12.049 11.842 1.00 95.00 257 ALA A CA 1
ATOM 1933 C C . ALA A 1 257 ? 12.107 11.074 11.601 1.00 95.00 257 ALA A C 1
ATOM 1935 O O . ALA A 1 257 ? 12.173 10.251 10.691 1.00 95.00 257 ALA A O 1
ATOM 1936 N N . ALA A 1 258 ? 11.017 11.171 12.370 1.00 96.25 258 ALA A N 1
ATOM 1937 C CA . ALA A 1 258 ? 9.857 10.289 12.222 1.00 96.25 258 ALA A CA 1
ATOM 1938 C C . ALA A 1 258 ? 9.040 10.588 10.954 1.00 96.25 258 ALA A C 1
ATOM 1940 O O . ALA A 1 258 ? 8.527 9.671 10.312 1.00 96.25 258 ALA A O 1
ATOM 1941 N N . ARG A 1 259 ? 8.942 11.866 10.562 1.00 95.62 259 ARG A N 1
ATOM 1942 C CA . ARG A 1 259 ? 8.172 12.311 9.386 1.00 95.62 259 ARG A CA 1
ATOM 1943 C C . ARG A 1 259 ? 8.536 11.561 8.095 1.00 95.62 259 ARG A C 1
ATOM 1945 O O . ARG A 1 259 ? 7.627 10.963 7.522 1.00 95.62 259 ARG A O 1
ATOM 1952 N N . PRO A 1 260 ? 9.806 11.540 7.637 1.00 94.94 260 PRO A N 1
ATOM 1953 C CA . PRO A 1 260 ? 10.176 10.851 6.401 1.00 94.94 260 PRO A CA 1
ATOM 1954 C C . PRO A 1 260 ? 10.032 9.326 6.485 1.00 94.94 260 PRO A C 1
ATOM 1956 O O . PRO A 1 260 ? 9.862 8.684 5.454 1.00 94.94 260 PRO A O 1
ATOM 1959 N N . LEU A 1 261 ? 10.071 8.731 7.682 1.00 96.06 261 LEU A N 1
ATOM 1960 C CA . LEU A 1 261 ? 9.824 7.297 7.854 1.00 96.06 261 LEU A CA 1
ATOM 1961 C C . LEU A 1 261 ? 8.338 6.963 7.664 1.00 96.06 261 LEU A C 1
ATOM 1963 O O . LEU A 1 261 ? 8.014 6.034 6.929 1.00 96.06 261 LEU A O 1
ATOM 1967 N N . LEU A 1 262 ? 7.441 7.750 8.269 1.00 96.75 262 LEU A N 1
ATOM 1968 C CA . LEU A 1 262 ? 5.989 7.552 8.182 1.00 96.75 262 LEU A CA 1
ATOM 1969 C C . LEU A 1 262 ? 5.443 7.777 6.769 1.00 96.75 262 LEU A C 1
ATOM 1971 O O . LEU A 1 262 ? 4.572 7.032 6.320 1.00 96.75 262 LEU A O 1
ATOM 1975 N N . THR A 1 263 ? 5.943 8.800 6.071 1.00 95.19 263 THR A N 1
ATOM 1976 C CA . THR A 1 263 ? 5.487 9.168 4.717 1.00 95.19 263 THR A CA 1
ATOM 1977 C C . THR A 1 263 ? 6.311 8.533 3.600 1.00 95.19 263 THR A C 1
ATOM 1979 O O . THR A 1 263 ? 5.941 8.631 2.428 1.00 95.19 263 THR A O 1
ATOM 1982 N N . GLY A 1 264 ? 7.433 7.906 3.951 1.00 94.44 264 GLY A N 1
ATOM 1983 C CA . GLY A 1 264 ? 8.358 7.285 3.019 1.00 94.44 264 GLY A CA 1
ATOM 1984 C C . GLY A 1 264 ? 7.880 5.935 2.476 1.00 94.44 264 GLY A C 1
ATOM 1985 O O . GL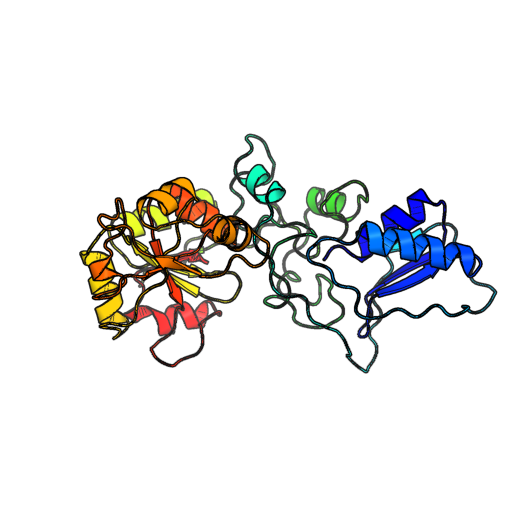Y A 1 264 ? 6.824 5.429 2.856 1.00 94.44 264 GLY A O 1
ATOM 1986 N N . PRO A 1 265 ? 8.686 5.307 1.603 1.00 93.69 265 PRO A N 1
ATOM 1987 C CA . PRO A 1 265 ? 8.322 4.070 0.910 1.00 93.69 265 PRO A CA 1
ATOM 1988 C C . PRO A 1 265 ? 8.142 2.861 1.839 1.00 93.69 265 PRO A C 1
ATOM 1990 O O . PRO A 1 265 ? 7.455 1.919 1.459 1.00 93.69 265 PRO A O 1
ATOM 1993 N N . VAL A 1 266 ? 8.751 2.880 3.030 1.00 93.69 266 VAL A N 1
ATOM 1994 C CA . VAL A 1 266 ? 8.632 1.802 4.025 1.00 93.69 266 VAL A CA 1
ATOM 1995 C C . VAL A 1 266 ? 7.337 1.927 4.832 1.00 93.69 266 VAL A C 1
ATOM 1997 O O . VAL A 1 266 ? 6.707 0.913 5.103 1.00 93.69 266 VAL A O 1
ATOM 2000 N N . SER A 1 267 ? 6.947 3.155 5.205 1.00 95.06 267 SER A N 1
ATOM 2001 C CA . SER A 1 267 ? 5.755 3.484 6.009 1.00 95.06 267 SER A CA 1
ATOM 2002 C C . SER A 1 267 ? 5.487 2.492 7.165 1.00 95.06 267 SER A C 1
ATOM 2004 O O . SER A 1 267 ? 4.466 1.800 7.182 1.00 95.06 267 SER A O 1
ATOM 2006 N N . PRO A 1 268 ? 6.429 2.360 8.120 1.00 96.62 268 PRO A N 1
ATOM 2007 C CA . PRO A 1 268 ? 6.340 1.370 9.187 1.00 96.62 268 PRO A CA 1
ATOM 2008 C C . PRO A 1 268 ? 5.365 1.804 10.291 1.00 96.62 268 PRO A C 1
ATOM 2010 O O . PRO A 1 268 ? 4.937 2.958 10.359 1.00 96.62 268 PRO A O 1
ATOM 2013 N N . VAL A 1 269 ? 5.102 0.891 11.230 1.00 97.88 269 VAL A N 1
ATOM 2014 C CA . VAL A 1 269 ? 4.629 1.277 12.565 1.00 97.88 269 VAL A CA 1
ATOM 2015 C C . VAL A 1 269 ? 5.819 1.844 13.343 1.00 97.88 269 VAL A C 1
ATOM 2017 O O . VAL A 1 269 ? 6.805 1.139 13.553 1.00 97.88 269 VAL A O 1
ATOM 2020 N N . LEU A 1 270 ? 5.738 3.102 13.773 1.00 98.00 270 LEU A N 1
ATOM 2021 C CA . LEU A 1 270 ? 6.732 3.744 14.635 1.00 98.00 270 LEU A CA 1
ATOM 2022 C C . LEU A 1 270 ? 6.230 3.826 16.071 1.00 98.00 270 LEU A C 1
ATOM 2024 O O . LEU A 1 270 ? 5.056 4.088 16.302 1.00 98.00 270 LEU A O 1
ATOM 2028 N N . LEU A 1 271 ? 7.131 3.657 17.034 1.00 98.00 271 LEU A N 1
ATOM 2029 C CA . LEU A 1 271 ? 6.857 3.968 18.433 1.00 98.00 271 LEU A CA 1
ATOM 2030 C C . LEU A 1 271 ? 7.233 5.426 18.683 1.00 98.00 271 LEU A C 1
ATOM 2032 O O . LEU A 1 271 ? 8.403 5.782 18.549 1.00 98.00 271 LEU A O 1
ATOM 2036 N N . LEU A 1 272 ? 6.252 6.262 19.015 1.00 98.12 272 LEU A N 1
ATOM 2037 C CA . LEU A 1 272 ? 6.466 7.674 19.332 1.00 98.12 272 LEU A CA 1
ATOM 2038 C C . LEU A 1 272 ? 5.941 7.993 20.736 1.00 98.12 272 LEU A C 1
ATOM 2040 O O . LEU A 1 272 ? 4.923 7.418 21.128 1.00 98.12 272 LEU A O 1
ATOM 2044 N N . PRO A 1 273 ? 6.593 8.903 21.484 1.00 98.19 273 PRO A N 1
ATOM 2045 C CA . PRO A 1 273 ? 6.110 9.305 22.799 1.00 98.19 273 PRO A CA 1
ATOM 2046 C C . PRO A 1 273 ? 4.715 9.920 22.696 1.00 98.19 273 PRO A C 1
ATOM 2048 O O . PRO A 1 273 ? 4.474 10.776 21.839 1.00 98.19 273 PRO A O 1
ATOM 2051 N N . LEU A 1 274 ? 3.806 9.505 23.571 1.00 97.94 274 LEU A N 1
ATOM 2052 C CA . LEU A 1 274 ? 2.505 10.139 23.735 1.00 97.94 274 LEU A CA 1
ATOM 2053 C C . LEU A 1 274 ? 2.684 11.566 24.252 1.00 97.94 274 LEU A C 1
ATOM 2055 O O . LEU A 1 274 ? 3.595 11.873 25.025 1.00 97.94 274 LEU A O 1
ATOM 2059 N N . ARG A 1 275 ? 1.788 12.460 23.839 1.00 97.19 275 ARG A N 1
ATOM 2060 C CA . ARG A 1 275 ? 1.654 13.745 24.525 1.00 97.19 275 ARG A CA 1
ATOM 2061 C C . ARG A 1 275 ? 1.038 13.527 25.909 1.00 97.19 275 ARG A C 1
ATOM 2063 O O . ARG A 1 275 ? 0.253 12.599 26.070 1.00 97.19 275 ARG A O 1
ATOM 2070 N N . PRO A 1 276 ? 1.304 14.415 26.885 1.00 93.56 276 PRO A N 1
ATOM 2071 C CA . PRO A 1 276 ? 0.675 14.330 28.206 1.00 93.56 276 PRO A CA 1
ATOM 2072 C C . PRO A 1 276 ? -0.860 14.331 28.162 1.00 93.56 276 PRO A C 1
ATOM 2074 O O . PRO A 1 276 ? -1.506 13.761 29.033 1.00 93.56 276 PRO A O 1
ATOM 2077 N N . GLN A 1 277 ? -1.435 14.985 27.149 1.00 94.00 277 GLN A N 1
ATOM 2078 C CA . GLN A 1 277 ? -2.869 15.020 26.874 1.00 94.00 277 GLN A CA 1
ATOM 2079 C C . GLN A 1 277 ? -3.084 14.764 25.376 1.00 94.00 277 GLN A C 1
ATOM 2081 O O . GLN A 1 277 ? -3.074 15.717 24.592 1.00 94.00 277 GLN A O 1
ATOM 2086 N N . PRO A 1 278 ? -3.194 13.492 24.955 1.00 96.25 278 PRO A N 1
ATOM 2087 C CA . PRO A 1 278 ? -3.574 13.151 23.591 1.00 96.25 278 PRO A CA 1
ATOM 2088 C C . PRO A 1 278 ? -4.958 13.731 23.277 1.00 96.25 278 PRO A C 1
ATOM 2090 O O . PRO A 1 278 ? -5.841 13.738 24.133 1.00 96.25 278 PRO A O 1
ATOM 2093 N N . GLN A 1 279 ? -5.134 14.258 22.071 1.00 97.25 279 GLN A N 1
ATOM 2094 C CA . GLN A 1 279 ? -6.338 14.984 21.668 1.00 97.25 279 GLN A CA 1
ATOM 2095 C C . GLN A 1 279 ? -7.443 14.064 21.139 1.00 97.25 279 GLN A C 1
ATOM 2097 O O . GLN A 1 279 ? -8.618 14.399 21.277 1.00 97.25 279 GLN A O 1
ATOM 2102 N N . HIS A 1 280 ? -7.084 12.933 20.524 1.00 97.62 280 HIS A N 1
ATOM 2103 C CA . HIS A 1 280 ? -8.032 12.086 19.796 1.00 97.62 280 HIS A CA 1
ATOM 2104 C C . HIS A 1 280 ? -8.058 10.645 20.316 1.00 97.62 280 HIS A C 1
ATOM 2106 O O . HIS A 1 280 ? -9.134 10.113 20.582 1.00 97.62 280 HIS A O 1
ATOM 2112 N N . VAL A 1 281 ? -6.901 9.987 20.426 1.00 97.94 281 VAL A N 1
ATOM 2113 C CA . VAL A 1 281 ? -6.809 8.565 20.787 1.00 97.94 281 VAL A CA 1
ATOM 2114 C C . VAL A 1 281 ? -7.144 8.292 22.260 1.00 97.94 281 VAL A C 1
ATOM 2116 O O . VAL A 1 281 ? -6.678 8.989 23.162 1.00 97.94 281 VAL A O 1
ATOM 2119 N N . ASP A 1 282 ? -7.876 7.205 22.520 1.00 97.56 282 ASP A N 1
ATOM 2120 C CA . ASP A 1 282 ? -7.995 6.602 23.851 1.00 97.56 282 ASP A CA 1
ATOM 2121 C C . ASP A 1 282 ? -6.692 5.861 24.197 1.00 97.56 282 ASP A C 1
ATOM 2123 O O . ASP A 1 282 ? -6.547 4.652 23.988 1.00 97.56 282 ASP A O 1
ATOM 2127 N N . ALA A 1 283 ? -5.698 6.619 24.666 1.00 96.75 283 ALA A N 1
ATOM 2128 C CA . ALA A 1 283 ? -4.355 6.108 24.920 1.00 96.75 283 ALA A CA 1
ATOM 2129 C C . ALA A 1 283 ? -4.335 4.964 25.945 1.00 96.75 283 ALA A C 1
ATOM 2131 O O . ALA A 1 283 ? -3.626 3.982 25.727 1.00 96.75 283 ALA A O 1
ATOM 2132 N N . GLU A 1 284 ? -5.145 5.038 27.004 1.00 95.88 284 GLU A N 1
ATOM 2133 C CA . GLU A 1 284 ? -5.201 3.988 28.029 1.00 95.88 284 GLU A CA 1
ATOM 2134 C C . GLU A 1 284 ? -5.847 2.712 27.477 1.00 95.88 284 GLU A C 1
ATOM 2136 O O . GLU A 1 284 ? -5.340 1.607 27.679 1.00 95.88 284 GLU A O 1
ATOM 2141 N N . GLY A 1 285 ? -6.914 2.840 26.680 1.00 96.56 285 GLY A N 1
ATOM 2142 C CA . GLY A 1 285 ? -7.501 1.698 25.987 1.00 96.56 285 GLY A CA 1
ATOM 2143 C C . GLY A 1 285 ? -6.531 1.050 24.996 1.00 96.56 285 GLY A C 1
ATOM 2144 O O . GLY A 1 285 ? -6.473 -0.179 24.890 1.00 96.56 285 GLY A O 1
ATOM 2145 N N . VAL A 1 286 ? -5.744 1.840 24.265 1.00 97.75 286 VAL A N 1
ATOM 2146 C CA . VAL A 1 286 ? -4.880 1.373 23.167 1.00 97.75 286 VAL A CA 1
ATOM 2147 C C . VAL A 1 286 ? -3.506 0.878 23.635 1.00 97.75 286 VAL A C 1
ATOM 2149 O O . VAL A 1 286 ? -3.012 -0.131 23.113 1.00 97.75 286 VAL A O 1
ATOM 2152 N N . ALA A 1 287 ? -2.899 1.531 24.619 1.00 97.31 287 ALA A N 1
ATOM 2153 C CA . ALA A 1 287 ? -1.549 1.276 25.116 1.00 97.31 287 ALA A CA 1
ATOM 2154 C C . ALA A 1 287 ? -1.486 1.451 26.654 1.00 97.31 287 ALA A C 1
ATOM 2156 O O . ALA A 1 287 ? -0.799 2.348 27.138 1.00 97.31 287 ALA A O 1
ATOM 2157 N N . PRO A 1 288 ? -2.189 0.595 27.423 1.00 96.69 288 PRO A N 1
ATOM 2158 C CA . PRO A 1 288 ? -2.377 0.774 28.862 1.00 96.69 288 PRO A CA 1
ATOM 2159 C C . PRO A 1 288 ? -1.046 0.813 29.611 1.00 96.69 288 PRO A C 1
ATOM 2161 O O . PRO A 1 288 ? -0.215 -0.089 29.456 1.00 96.69 288 PRO A O 1
ATOM 2164 N N . GLY A 1 289 ? -0.856 1.853 30.424 1.00 95.44 289 GLY A N 1
ATOM 2165 C CA . GLY A 1 289 ? 0.350 2.048 31.233 1.00 95.44 289 GLY A CA 1
ATOM 2166 C C . GLY A 1 289 ? 1.638 2.334 30.449 1.00 95.44 289 GLY A C 1
ATOM 2167 O O . GLY A 1 289 ? 2.721 2.220 31.021 1.00 95.44 289 GLY A O 1
ATOM 2168 N N . LEU A 1 290 ? 1.549 2.681 29.160 1.00 97.06 290 LEU A N 1
ATOM 2169 C CA . LEU A 1 290 ? 2.702 3.034 28.331 1.00 97.06 290 LEU A CA 1
ATOM 2170 C C . LEU A 1 290 ? 2.701 4.523 27.986 1.00 97.06 290 LEU A C 1
ATOM 2172 O O . LEU A 1 290 ? 1.666 5.131 27.741 1.00 97.06 290 LEU A O 1
ATOM 2176 N N . ASP A 1 291 ? 3.896 5.091 27.896 1.00 97.06 291 ASP A N 1
ATOM 2177 C CA . ASP A 1 291 ? 4.154 6.471 27.478 1.00 97.06 291 ASP A CA 1
ATOM 2178 C C . ASP A 1 291 ? 4.462 6.588 25.973 1.00 97.06 291 ASP A C 1
ATOM 2180 O O . ASP A 1 291 ? 4.748 7.676 25.478 1.00 97.06 291 ASP A O 1
ATOM 2184 N N . HIS A 1 292 ? 4.393 5.479 25.231 1.00 97.69 292 HIS A N 1
ATOM 2185 C CA . HIS A 1 292 ? 4.618 5.417 23.789 1.00 97.69 292 HIS A CA 1
ATOM 2186 C C . HIS A 1 292 ? 3.431 4.788 23.066 1.00 97.69 292 HIS A C 1
ATOM 2188 O O . HIS A 1 292 ? 2.835 3.813 23.527 1.00 97.69 292 HIS A O 1
ATOM 2194 N N . LEU A 1 293 ? 3.158 5.295 21.865 1.00 98.12 293 LEU A N 1
ATOM 2195 C CA . LEU A 1 293 ? 2.130 4.785 20.972 1.00 98.12 293 LEU A CA 1
ATOM 2196 C C . LEU A 1 293 ? 2.756 4.218 19.698 1.00 98.12 293 LEU A C 1
ATOM 2198 O O . LEU A 1 293 ? 3.606 4.854 19.074 1.00 98.12 293 LEU A O 1
ATOM 2202 N N . GLY A 1 294 ? 2.301 3.031 19.290 1.00 98.38 294 GLY A N 1
ATOM 2203 C CA . GLY A 1 294 ? 2.575 2.496 17.960 1.00 98.38 294 GLY A CA 1
ATOM 2204 C C . GLY A 1 294 ? 1.685 3.177 16.932 1.00 98.38 294 GLY A C 1
ATOM 2205 O O . GLY A 1 294 ? 0.474 2.985 16.953 1.00 98.38 294 GLY A O 1
ATOM 2206 N N . VAL A 1 295 ? 2.270 3.954 16.029 1.00 98.44 295 VAL A N 1
ATOM 2207 C CA . VAL A 1 295 ? 1.542 4.759 15.046 1.00 98.44 295 VAL A CA 1
ATOM 2208 C C . VAL A 1 295 ? 1.964 4.421 13.628 1.00 98.44 295 VAL A C 1
ATOM 2210 O O . VAL A 1 295 ? 3.120 4.094 13.374 1.00 98.44 295 VAL A O 1
ATOM 2213 N N . MET A 1 296 ? 1.034 4.531 12.691 1.00 98.12 296 MET A N 1
ATOM 2214 C CA . MET A 1 296 ? 1.292 4.369 11.265 1.00 98.12 296 MET A CA 1
ATOM 2215 C C . MET A 1 296 ? 0.410 5.312 10.444 1.00 98.12 296 MET A C 1
ATOM 2217 O O . MET A 1 296 ? -0.635 5.773 10.906 1.00 98.12 296 MET A O 1
ATOM 2221 N N . LEU A 1 297 ? 0.830 5.571 9.209 1.00 98.25 297 LEU A N 1
ATOM 2222 C CA . LEU A 1 297 ? 0.038 6.268 8.198 1.00 98.25 297 LEU A CA 1
ATOM 2223 C C . LEU A 1 297 ? -0.473 5.275 7.142 1.00 98.25 297 LEU A C 1
ATOM 2225 O O . LEU A 1 297 ? 0.055 4.164 7.029 1.00 98.25 297 LEU A O 1
ATOM 2229 N N . PRO A 1 298 ? -1.495 5.641 6.349 1.00 97.81 298 PRO A N 1
ATOM 2230 C CA . PRO A 1 298 ? -1.993 4.793 5.277 1.00 97.81 298 PRO A CA 1
ATOM 2231 C C . PRO A 1 298 ? -0.925 4.568 4.199 1.00 97.81 298 PRO A C 1
ATOM 2233 O O . PRO A 1 298 ? -0.583 5.464 3.413 1.00 97.81 298 PRO A O 1
ATOM 2236 N N . TYR A 1 299 ? -0.437 3.328 4.150 1.00 97.06 299 TYR A N 1
ATOM 2237 C CA . TYR A 1 299 ? 0.550 2.860 3.178 1.00 97.06 299 TYR A CA 1
ATOM 2238 C C . TYR A 1 299 ? -0.081 2.328 1.880 1.00 97.06 299 TYR A C 1
ATOM 2240 O O . TYR A 1 299 ? 0.615 2.201 0.877 1.00 97.06 299 TYR A O 1
ATOM 2248 N N . ALA A 1 300 ? -1.384 2.029 1.872 1.00 97.50 300 ALA A N 1
ATOM 2249 C CA . ALA A 1 300 ? -2.122 1.506 0.720 1.00 97.50 300 ALA A CA 1
ATOM 2250 C C . ALA A 1 300 ? -3.327 2.405 0.378 1.00 97.50 300 ALA A C 1
ATOM 2252 O O . ALA A 1 300 ? -3.867 3.040 1.288 1.00 97.50 300 ALA A O 1
ATOM 2253 N N . PRO A 1 301 ? -3.787 2.454 -0.891 1.00 97.88 301 PRO A N 1
ATOM 2254 C CA . PRO A 1 301 ? -4.887 3.336 -1.282 1.00 97.88 301 PRO A CA 1
ATOM 2255 C C . PRO A 1 301 ? -6.202 3.023 -0.557 1.00 97.88 301 PRO A C 1
ATOM 2257 O O . PRO A 1 301 ? -6.854 3.950 -0.089 1.00 97.88 301 PRO A O 1
ATOM 2260 N N . LEU A 1 302 ? -6.553 1.743 -0.373 1.00 98.31 302 LEU A N 1
ATOM 2261 C CA . LEU A 1 302 ? -7.727 1.349 0.417 1.00 98.31 302 LEU A CA 1
ATOM 2262 C C . LEU A 1 302 ? -7.666 1.888 1.855 1.00 98.31 302 LEU A C 1
ATOM 2264 O O . LEU A 1 302 ? -8.642 2.452 2.341 1.00 98.31 302 LEU A O 1
ATOM 2268 N N . LEU A 1 303 ? -6.506 1.774 2.515 1.00 98.31 303 LEU A N 1
ATOM 2269 C CA . LEU A 1 303 ? -6.317 2.314 3.865 1.00 98.31 303 LEU A CA 1
ATOM 2270 C C . LEU A 1 303 ? -6.410 3.841 3.880 1.00 98.31 303 LEU A C 1
ATOM 2272 O O . LEU A 1 303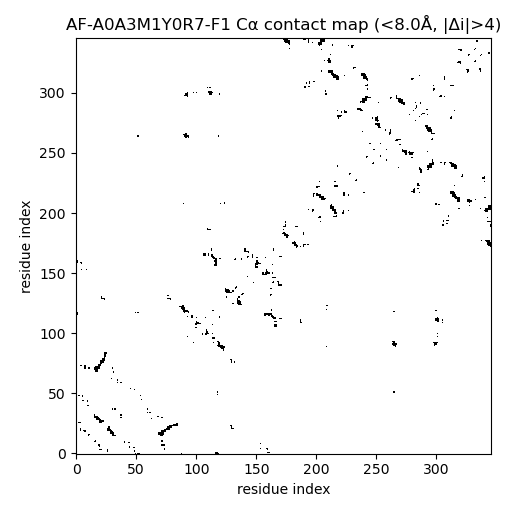 ? -6.993 4.379 4.811 1.00 98.31 303 LEU A O 1
ATOM 2276 N N . GLN A 1 304 ? -5.880 4.528 2.858 1.00 97.94 304 GLN A N 1
ATOM 2277 C CA . GLN A 1 304 ? -6.012 5.983 2.718 1.00 97.94 304 GLN A CA 1
ATOM 2278 C C . GLN A 1 304 ? -7.478 6.393 2.577 1.00 97.94 304 GLN A C 1
ATOM 2280 O O . GLN A 1 304 ? -7.908 7.322 3.249 1.00 97.94 304 GLN A O 1
ATOM 2285 N N . ARG A 1 305 ? -8.242 5.721 1.708 1.00 97.88 305 ARG A N 1
ATOM 2286 C CA . ARG A 1 305 ? -9.662 6.029 1.495 1.00 97.88 305 ARG A CA 1
ATOM 2287 C C . ARG A 1 305 ? -10.471 5.792 2.766 1.00 97.88 305 ARG A C 1
ATOM 2289 O O . ARG A 1 305 ? -11.204 6.683 3.184 1.00 97.88 305 ARG A O 1
ATOM 2296 N N . LEU A 1 306 ? -10.282 4.635 3.403 1.00 98.56 306 LEU A N 1
ATOM 2297 C CA . LEU A 1 306 ? -10.977 4.283 4.638 1.00 98.56 306 LEU A CA 1
ATOM 2298 C C . LEU A 1 306 ? -10.657 5.268 5.771 1.00 98.56 306 LEU A C 1
ATOM 2300 O O . LEU A 1 306 ? -11.578 5.795 6.388 1.00 98.56 306 LEU A O 1
ATOM 2304 N N . SER A 1 307 ? -9.373 5.544 6.036 1.00 98.06 307 SER A N 1
ATOM 2305 C CA . SER A 1 307 ? -8.983 6.418 7.149 1.00 98.06 307 SER A CA 1
ATOM 2306 C C . SER A 1 307 ? -9.365 7.876 6.908 1.00 98.06 307 SER A C 1
ATOM 2308 O O . SER A 1 307 ? -9.844 8.527 7.833 1.00 98.06 307 SER A O 1
ATOM 2310 N N . SER A 1 308 ? -9.224 8.387 5.679 1.00 96.81 308 SER A N 1
ATOM 2311 C CA . SER A 1 308 ? -9.667 9.744 5.341 1.00 96.81 308 SER A CA 1
ATOM 2312 C C . SER A 1 308 ? -11.172 9.914 5.477 1.00 96.81 308 SER A C 1
ATOM 2314 O O . SER A 1 308 ? -11.604 10.938 5.995 1.00 96.81 308 SER A O 1
ATOM 2316 N N . ARG A 1 309 ? -11.966 8.931 5.034 1.00 97.81 309 ARG A N 1
ATOM 2317 C CA . ARG A 1 309 ? -13.426 9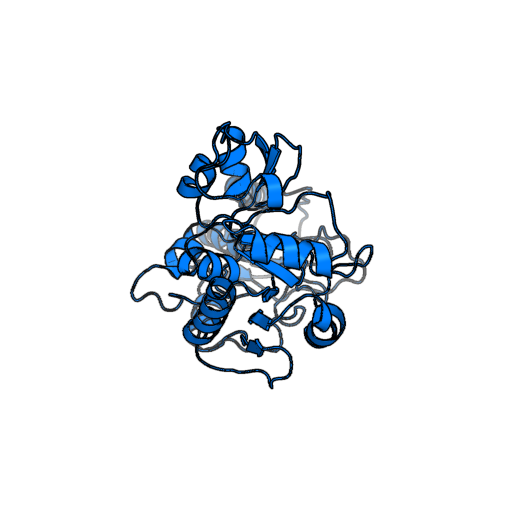.016 5.126 1.00 97.81 309 ARG A CA 1
ATOM 2318 C C . ARG A 1 309 ? -13.928 8.846 6.559 1.00 97.81 309 ARG A C 1
ATOM 2320 O O . ARG A 1 309 ? -14.843 9.553 6.951 1.00 97.81 309 ARG A O 1
ATOM 2327 N N . PHE A 1 310 ? -13.307 7.964 7.344 1.00 98.56 310 PHE A N 1
ATOM 2328 C CA . PHE A 1 310 ? -13.622 7.807 8.768 1.00 98.56 310 PHE A CA 1
ATOM 2329 C C . PHE A 1 310 ? -13.210 9.031 9.608 1.00 98.56 310 PHE A C 1
ATOM 2331 O O . PHE A 1 310 ? -13.833 9.334 10.625 1.00 98.56 310 PHE A O 1
ATOM 2338 N N . GLY A 1 311 ? -12.141 9.726 9.204 1.00 98.12 311 GLY A N 1
ATOM 2339 C CA . GLY A 1 311 ? -11.748 11.023 9.757 1.00 98.12 311 GLY A CA 1
ATOM 2340 C C . GLY A 1 311 ? -11.239 10.993 11.200 1.00 98.12 311 GLY A C 1
ATOM 2341 O O . GLY A 1 311 ? -11.178 12.042 11.832 1.00 98.12 311 GLY A O 1
ATOM 2342 N N . ARG A 1 312 ? -10.896 9.820 11.746 1.00 98.00 312 ARG A N 1
ATOM 2343 C CA . ARG A 1 312 ? -10.410 9.627 13.125 1.00 98.00 312 ARG A CA 1
ATOM 2344 C C . ARG A 1 312 ? -9.340 8.526 13.186 1.00 98.00 312 ARG A C 1
ATOM 2346 O O . ARG A 1 312 ? -9.242 7.729 12.249 1.00 98.00 312 ARG A O 1
ATOM 2353 N N . PRO A 1 313 ? -8.533 8.442 14.260 1.00 98.56 313 PRO A N 1
ATOM 2354 C CA . PRO A 1 313 ? -7.576 7.356 14.428 1.00 98.56 313 PRO A CA 1
ATOM 2355 C C . PRO A 1 313 ? -8.282 5.998 14.540 1.00 98.56 313 PRO A C 1
ATOM 2357 O O . PRO A 1 313 ? -9.274 5.844 15.255 1.00 98.56 313 PRO A O 1
ATOM 2360 N N . LEU A 1 314 ? -7.745 4.995 13.851 1.00 98.88 314 LEU A N 1
ATOM 2361 C CA . LEU A 1 314 ? -8.233 3.617 13.879 1.00 98.88 314 LEU A CA 1
ATOM 2362 C C . LEU A 1 314 ? -7.193 2.718 14.531 1.00 98.88 314 LEU A C 1
ATOM 2364 O O . LEU A 1 314 ? -6.016 2.784 14.186 1.00 98.88 314 LEU A O 1
ATOM 2368 N N . VAL A 1 315 ? -7.608 1.800 15.401 1.00 98.75 315 VAL A N 1
ATOM 2369 C CA . VAL A 1 315 ? -6.756 0.651 15.714 1.00 98.75 315 VAL A CA 1
ATOM 2370 C C . VAL A 1 315 ? -6.518 -0.097 14.402 1.00 98.75 315 VAL A C 1
ATOM 2372 O O . VAL A 1 315 ? -7.430 -0.244 13.599 1.00 98.75 315 VAL A O 1
ATOM 2375 N N . ALA A 1 316 ? -5.293 -0.545 14.152 1.00 97.50 316 ALA A N 1
ATOM 2376 C CA . ALA A 1 316 ? -4.931 -1.316 12.969 1.00 97.50 316 ALA A CA 1
ATOM 2377 C C . ALA A 1 316 ? -3.935 -2.403 13.378 1.00 97.50 316 ALA A C 1
ATOM 2379 O O . ALA A 1 316 ? -2.719 -2.233 13.314 1.00 97.50 316 ALA A O 1
ATOM 2380 N N . THR A 1 317 ? -4.447 -3.529 13.873 1.00 95.19 317 THR A N 1
ATOM 2381 C CA . THR A 1 317 ? -3.612 -4.644 14.348 1.00 95.19 317 THR A CA 1
ATOM 2382 C C . THR A 1 317 ? -3.720 -5.851 13.427 1.00 95.19 317 THR A C 1
ATOM 2384 O O . THR A 1 317 ? -4.742 -6.035 12.778 1.00 95.19 317 THR A O 1
ATOM 2387 N N . SER A 1 318 ? -2.691 -6.701 13.384 1.00 91.69 318 SER A N 1
ATOM 2388 C CA . SER A 1 318 ? -2.703 -7.923 12.573 1.00 91.69 318 SER A CA 1
ATOM 2389 C C . SER A 1 318 ? -3.949 -8.768 12.855 1.00 91.69 318 SER A C 1
ATOM 2391 O O . SER A 1 318 ? -4.303 -9.009 14.016 1.00 91.69 318 SER A O 1
ATOM 2393 N N . ALA A 1 319 ? -4.621 -9.226 11.802 1.00 88.75 319 ALA A N 1
ATOM 2394 C CA . ALA A 1 319 ? -5.761 -10.120 11.920 1.00 88.75 319 ALA A CA 1
ATOM 2395 C C . ALA A 1 319 ? -5.270 -11.567 12.028 1.00 88.75 319 ALA A C 1
ATOM 2397 O O . ALA A 1 319 ? -4.957 -12.237 11.046 1.00 88.75 319 ALA A O 1
ATOM 2398 N N . ASN A 1 320 ? -5.144 -12.008 13.271 1.00 84.62 320 ASN A N 1
ATOM 2399 C CA . ASN A 1 320 ? -4.745 -13.351 13.648 1.00 84.62 320 ASN A CA 1
ATOM 2400 C C . ASN A 1 320 ? -5.330 -13.684 15.022 1.00 84.62 320 ASN A C 1
ATOM 2402 O O . ASN A 1 320 ? -5.422 -12.802 15.893 1.00 84.62 320 ASN A O 1
ATOM 2406 N N . VAL A 1 321 ? -5.665 -14.957 15.218 1.00 75.44 321 VAL A N 1
ATOM 2407 C CA . VAL A 1 321 ? -5.850 -15.531 16.553 1.00 75.44 321 VAL A CA 1
ATOM 2408 C C . VAL A 1 321 ? -4.481 -15.537 17.242 1.00 75.44 321 VAL A C 1
ATOM 2410 O O . VAL A 1 321 ? -3.457 -15.736 16.584 1.00 75.44 321 VAL A O 1
ATOM 2413 N N . SER A 1 322 ? -4.434 -15.219 18.539 1.00 71.12 322 SER A N 1
ATOM 2414 C CA . SER A 1 322 ? -3.183 -15.013 19.287 1.00 71.12 322 SER A CA 1
ATOM 2415 C C . SER A 1 322 ? -2.136 -16.103 18.990 1.00 71.12 322 SER A C 1
ATOM 2417 O O . SER A 1 322 ? -2.435 -17.289 19.071 1.00 71.12 322 SER A O 1
ATOM 2419 N N . GLY A 1 323 ? -0.921 -15.699 18.602 1.00 67.75 323 GLY A N 1
ATOM 2420 C CA . GLY A 1 323 ? 0.188 -16.607 18.266 1.00 67.75 323 GLY A CA 1
ATOM 2421 C C . GLY A 1 323 ? 0.213 -17.153 16.830 1.00 67.75 323 GLY A C 1
ATOM 2422 O O . GLY A 1 323 ? 1.249 -17.661 16.414 1.00 67.75 323 GLY A O 1
ATOM 2423 N N . SER A 1 324 ? -0.863 -17.004 16.050 1.00 77.00 324 SER A N 1
ATOM 2424 C CA . SER A 1 324 ? -0.923 -17.490 14.660 1.00 77.00 324 SER A CA 1
ATOM 2425 C C . SER A 1 324 ? -0.383 -16.465 13.647 1.00 77.00 324 SER A C 1
ATOM 2427 O O . SER A 1 324 ? -0.410 -15.261 13.941 1.00 77.00 324 SER A O 1
ATOM 2429 N N . PRO A 1 325 ? 0.081 -16.897 12.455 1.00 84.81 325 PRO A N 1
ATOM 2430 C CA . PRO A 1 325 ? 0.433 -16.000 11.355 1.00 84.81 325 PRO A CA 1
ATOM 2431 C C . PRO A 1 325 ? -0.731 -15.097 10.933 1.00 84.81 325 PRO A C 1
ATOM 2433 O O . PRO A 1 325 ? -1.895 -15.362 11.231 1.00 84.81 325 PRO A O 1
ATOM 2436 N N . MET A 1 326 ? -0.418 -14.019 10.215 1.00 87.12 326 MET A N 1
ATOM 2437 C CA . MET A 1 326 ? -1.439 -13.112 9.695 1.00 87.12 326 MET A CA 1
ATOM 2438 C C . MET A 1 326 ? -2.270 -13.792 8.602 1.00 87.12 326 MET A C 1
ATOM 2440 O O . MET A 1 326 ? -1.731 -14.377 7.658 1.00 87.12 326 MET A O 1
ATOM 2444 N N . ILE A 1 327 ? -3.591 -13.678 8.715 1.00 92.75 327 ILE A N 1
ATOM 2445 C CA . ILE A 1 327 ? -4.513 -14.228 7.726 1.00 92.75 327 ILE A CA 1
ATOM 2446 C C . ILE A 1 327 ? -4.541 -13.307 6.503 1.00 92.75 327 ILE A C 1
ATOM 2448 O O . ILE A 1 327 ? -4.670 -12.091 6.633 1.00 92.75 327 ILE A O 1
ATOM 2452 N N . HIS A 1 328 ? -4.425 -13.886 5.307 1.00 91.94 328 HIS A N 1
ATOM 2453 C CA . HIS A 1 328 ? -4.386 -13.145 4.037 1.00 91.94 328 HIS A CA 1
ATOM 2454 C C . HIS A 1 328 ? -5.366 -13.671 2.976 1.00 91.94 328 HIS A C 1
ATOM 2456 O O . HIS A 1 328 ? -5.633 -12.974 2.001 1.00 91.94 328 HIS A O 1
ATOM 2462 N N . ARG A 1 329 ? -5.904 -14.888 3.145 1.00 93.44 329 ARG A N 1
ATOM 2463 C CA . ARG A 1 329 ? -6.886 -15.485 2.227 1.00 93.44 329 ARG A CA 1
ATOM 2464 C C . ARG A 1 329 ? -8.298 -15.175 2.697 1.00 93.44 329 ARG A C 1
ATOM 2466 O O . ARG A 1 329 ? -8.607 -15.400 3.862 1.00 93.44 329 ARG A O 1
ATOM 2473 N N . ASP A 1 330 ? -9.154 -14.752 1.777 1.00 92.69 330 ASP A N 1
ATOM 2474 C CA . ASP A 1 330 ? -10.497 -14.247 2.093 1.00 92.69 330 ASP A CA 1
ATOM 2475 C C . ASP A 1 330 ? -11.375 -15.310 2.760 1.00 92.69 330 ASP A C 1
ATOM 2477 O O . ASP A 1 330 ? -11.997 -15.048 3.786 1.00 92.69 330 ASP A O 1
ATOM 2481 N N . ALA A 1 331 ? -11.354 -16.541 2.238 1.00 91.44 331 ALA A N 1
ATOM 2482 C CA . ALA A 1 331 ? -12.103 -17.658 2.816 1.00 91.44 331 ALA A CA 1
ATOM 2483 C C . ALA A 1 331 ? -11.655 -17.969 4.257 1.00 91.44 331 ALA A C 1
ATOM 2485 O O . ALA A 1 331 ? -12.486 -18.129 5.148 1.00 91.44 331 ALA A O 1
ATOM 2486 N N . THR A 1 332 ? -10.341 -17.985 4.505 1.00 92.19 332 THR A N 1
ATOM 2487 C CA . THR A 1 332 ? -9.774 -18.181 5.847 1.00 92.19 332 THR A CA 1
ATOM 2488 C C . THR A 1 332 ? -10.111 -17.010 6.768 1.00 92.19 332 THR A C 1
ATOM 2490 O O . THR A 1 332 ? -10.441 -17.219 7.929 1.00 92.19 332 THR A O 1
ATOM 2493 N N . ALA A 1 333 ? -10.081 -15.775 6.257 1.00 93.12 333 ALA A N 1
ATOM 2494 C CA . ALA A 1 333 ? -10.411 -14.580 7.026 1.00 93.12 333 ALA A CA 1
ATOM 2495 C C . ALA A 1 333 ? -11.859 -14.605 7.516 1.00 93.12 333 ALA A C 1
ATOM 2497 O O . ALA A 1 333 ? -12.104 -14.284 8.674 1.00 93.12 333 ALA A O 1
ATOM 2498 N N . GLN A 1 334 ? -12.808 -15.011 6.671 1.00 90.94 334 GLN A N 1
ATOM 2499 C CA . GLN A 1 334 ? -14.214 -15.121 7.064 1.00 90.94 334 GLN A CA 1
ATOM 2500 C C . GLN A 1 334 ? -14.438 -16.201 8.128 1.00 90.94 334 GLN A C 1
ATOM 2502 O O . GLN A 1 334 ? -15.249 -16.007 9.026 1.00 90.94 334 GLN A O 1
ATOM 2507 N N . GLN A 1 335 ? -13.708 -17.316 8.058 1.00 90.88 335 GLN A N 1
ATOM 2508 C CA . GLN A 1 335 ? -13.840 -18.415 9.016 1.00 90.88 335 GLN A CA 1
ATOM 2509 C C . GLN A 1 335 ? -13.157 -18.106 10.354 1.00 90.88 335 GLN A C 1
ATOM 2511 O O . GLN A 1 335 ? -13.789 -18.148 11.407 1.00 90.88 335 GLN A O 1
ATOM 2516 N N . GLU A 1 336 ? -11.867 -17.774 10.328 1.00 91.50 336 GLU A N 1
ATOM 2517 C CA . GLU A 1 336 ? -11.052 -17.644 11.540 1.00 91.50 336 GLU A CA 1
ATOM 2518 C C . GLU A 1 336 ? -11.246 -16.304 12.260 1.00 91.50 336 GLU A C 1
ATOM 2520 O O . GLU A 1 336 ? -11.027 -16.214 13.468 1.00 91.50 336 GLU A O 1
ATOM 2525 N N . LEU A 1 337 ? -11.676 -15.251 11.551 1.00 93.00 337 LEU A N 1
ATOM 2526 C CA . LEU A 1 337 ? -11.948 -13.950 12.169 1.00 93.00 337 LEU A CA 1
ATOM 2527 C C . LEU A 1 337 ? -13.414 -13.773 12.574 1.00 93.00 337 LEU A C 1
ATOM 2529 O O . LEU A 1 337 ? -13.737 -12.714 13.101 1.00 93.00 337 LEU A O 1
ATOM 2533 N N . ALA A 1 338 ? -14.292 -14.766 12.384 1.00 91.62 338 ALA A N 1
ATOM 2534 C CA . ALA A 1 338 ? -15.723 -14.642 12.690 1.00 91.62 338 ALA A CA 1
ATOM 2535 C C . ALA A 1 338 ? -16.012 -14.267 14.157 1.00 91.62 338 ALA A C 1
ATOM 2537 O O . ALA A 1 338 ? -16.963 -13.549 14.444 1.00 91.62 338 ALA A O 1
ATOM 2538 N N . GLY A 1 339 ? -15.172 -14.720 15.095 1.00 92.19 339 GLY A N 1
ATOM 2539 C CA . GLY A 1 339 ? -15.263 -14.345 16.513 1.00 92.19 339 GLY A CA 1
ATOM 2540 C C . GLY A 1 339 ? -14.575 -13.021 16.870 1.00 92.19 339 GLY A C 1
ATOM 2541 O O . GLY A 1 339 ? -14.642 -12.582 18.018 1.00 92.19 339 GLY A O 1
ATOM 2542 N N . LEU A 1 340 ? -13.878 -12.396 15.917 1.00 94.75 340 LEU A N 1
ATOM 2543 C CA . LEU A 1 340 ? -13.058 -11.198 16.115 1.00 94.75 340 LEU A CA 1
ATOM 2544 C C . LEU A 1 340 ? -13.674 -9.970 15.434 1.00 94.75 340 LEU A C 1
ATOM 2546 O O . LEU A 1 340 ? -13.828 -8.931 16.081 1.00 94.75 340 LEU A O 1
ATOM 2550 N N . ALA A 1 341 ? -14.029 -10.095 14.158 1.00 97.44 341 ALA A N 1
ATOM 2551 C CA . ALA A 1 341 ? -14.572 -9.035 13.321 1.00 97.44 341 ALA A CA 1
ATOM 2552 C C . ALA A 1 341 ? -16.085 -9.186 13.136 1.00 97.44 341 ALA A C 1
ATOM 2554 O O . ALA A 1 341 ? -16.607 -10.290 13.029 1.00 97.44 341 ALA A O 1
ATOM 2555 N N . ASP A 1 342 ? -16.775 -8.054 13.073 1.00 98.31 342 ASP A N 1
ATOM 2556 C CA . ASP A 1 342 ? -18.201 -7.971 12.760 1.00 98.31 342 ASP A CA 1
ATOM 2557 C C . ASP A 1 342 ? -18.439 -7.857 11.240 1.00 98.31 342 ASP A C 1
ATOM 2559 O O . ASP A 1 342 ? -19.537 -8.132 10.757 1.00 98.31 342 ASP A O 1
ATOM 2563 N N . ALA A 1 343 ? -17.415 -7.454 10.476 1.00 98.31 343 ALA A N 1
ATOM 2564 C CA . ALA A 1 343 ? -17.468 -7.339 9.022 1.00 98.31 343 ALA A CA 1
ATOM 2565 C C . ALA A 1 343 ? -16.071 -7.375 8.367 1.00 98.31 343 ALA A C 1
ATOM 2567 O O . ALA A 1 343 ? -15.057 -7.213 9.046 1.00 98.31 343 ALA A O 1
ATOM 2568 N N . TRP A 1 344 ? -16.020 -7.551 7.043 1.00 98.38 344 TRP A N 1
ATOM 2569 C CA . TRP A 1 344 ? -14.808 -7.634 6.224 1.00 98.38 344 TRP A CA 1
ATOM 2570 C C . TRP A 1 344 ? -14.895 -6.697 5.021 1.00 98.38 344 TRP A C 1
ATOM 2572 O O . TRP A 1 344 ? -15.902 -6.683 4.314 1.00 98.38 344 TRP A O 1
ATOM 2582 N N . LEU A 1 345 ? -13.801 -5.986 4.757 1.00 98.31 345 LEU A N 1
ATOM 2583 C CA . LEU A 1 345 ? -13.586 -5.177 3.561 1.00 98.31 345 LEU A CA 1
ATOM 2584 C C . LEU A 1 345 ? -12.328 -5.685 2.847 1.00 98.31 345 LEU A C 1
ATOM 2586 O O . LEU A 1 345 ? -11.232 -5.578 3.405 1.00 98.31 345 LEU A O 1
ATOM 2590 N N . GLY A 1 346 ? -12.458 -6.250 1.645 1.00 92.69 346 GLY A N 1
ATOM 2591 C CA . GLY A 1 346 ? -11.309 -6.793 0.908 1.00 92.69 346 GLY A CA 1
ATOM 2592 C C . GLY A 1 346 ? -11.633 -7.524 -0.378 1.00 92.69 346 GLY A C 1
ATOM 2593 O O . GLY A 1 346 ? -12.812 -7.517 -0.790 1.00 92.69 346 GLY A O 1
#

Nearest PDB structures (foldseek):
  3vth-assembly1_A  TM=9.385E-01  e=6.899E-35  Caldanaerobacter subterraneus subsp. tengcongensis MB4
  4g9i-assembly6_F  TM=9.087E-01  e=2.513E-29  Thermococcus kodakarensis KOD1
  4g9i-assembly4_D  TM=7.846E-01  e=9.088E-30  Thermococcus kodakarensis KOD1
  4g9i-assembly3_C  TM=7.966E-01  e=1.343E-28  Thermococcus kodakarensis KOD1
  3vth-assembly2_B  TM=9.449E-01  e=9.156E-24  Caldanaerobacter subterraneus subsp. tengcongensis MB4

Solvent-accessible surface area (backbone atoms only — not comparable to full-atom values): 19153 Å² total; per-residue (Å²): 115,41,57,63,54,50,52,52,52,54,37,54,76,70,72,38,24,28,38,32,31,43,36,30,62,47,76,50,73,49,65,71,72,54,71,70,56,53,53,52,53,50,50,49,50,66,73,68,48,52,96,91,59,79,86,89,77,86,86,86,77,87,74,80,90,81,80,84,55,97,47,60,43,81,51,82,61,51,80,57,96,64,78,61,59,88,79,54,67,57,27,19,55,40,72,68,55,56,47,36,38,70,34,85,89,40,84,42,41,70,39,53,66,59,48,38,24,83,23,34,80,35,51,73,38,56,76,47,79,38,95,44,34,79,32,26,73,49,43,87,55,61,70,38,73,71,54,42,51,34,30,71,32,84,89,38,78,32,25,71,20,58,65,59,54,40,76,90,29,49,81,81,57,34,31,29,47,69,98,52,75,76,42,74,71,59,67,69,59,44,46,45,54,53,38,54,40,31,73,74,44,36,33,34,30,36,54,55,81,83,21,26,25,40,29,27,38,30,56,39,59,66,30,39,51,50,48,26,61,55,52,71,41,89,59,72,59,48,33,31,35,26,61,46,71,69,67,43,51,48,29,28,61,76,49,84,76,50,52,60,45,39,72,30,53,74,25,46,76,42,78,34,42,46,39,100,68,46,72,59,55,34,53,60,65,40,24,50,96,52,66,50,41,36,34,30,41,54,36,44,42,44,50,40,52,48,26,55,73,58,68,49,47,24,31,48,33,76,31,47,63,80,94,53,72,66,36,64,50,68,74,56,41,60,63,74,34,54,78,59,29,52,26,39,40,74

Secondary structure (DSSP, 8-state):
--HHHHHHHHHHHTT--EEEEE-SSSEEEEESS-HHHHHHHHHHHHHT--TT---------PPPTT---SSEEEPPPP--SS----PPPPB---HHHHHHTT-TT-TTTT-TT--BTTBB-SGGGB-SSS--GGGBTTTTSPPPHHHHHHHH-TTSTTTT-TT---GGGPPP--EEETTSPPB-S-HHHHHHHHHHHHHTT--EEEE-SSSEEEEEETT-HHHHHHHHHHTT-SSSPPEEE-SSHHHHHHHB---TTHHHHHHSSS-PPEEEEBPSS-SSS-HHHHSTT-SEEEEE---SHHHHHHHHHH-S-EEEEE-SSTTSPPP-SHHHHHHHTTTT-SEEE-

Foldseek 3Di:
DCLQLQLQVLCVVVVWFWEWAAELAGIDTDTPDDPVVVVVSVVSSVVPPPPQDDDPDDDDDDDDPDDDGPHYYYDYHDYDPDRPDDWRAAWFDAPVQVCLCCPPPRQAPVAQQDDAPHHGGTPLFAQDDDDALCRGVNNVQDEDPVQVVLCCDSVHRRPVVSSGDGPVRHDWKWKWFQPDDIDGDDPLVSLVVVLVCQVVLFWEFEADSNFTWTKHFQQDLRSLVLLCVLLVPPADAFEKEALDPVLVVQFFDDDPVVVCCQNGTNFAFDWTFTDPDRDGGPCCSGHNPDRIHGYTYRRGSSSNSNNVVSVGMMGTHAPDRPPDDGHNDPVCCSVGCSSNGRMYID

Mean predicted aligned error: 5.25 Å

pLDDT: mean 92.86, std 7.73, range [55.09, 98.88]